Protein 3FLV (pdb70)

GO terms:
  GO:0005777 peroxisome (C, IDA)
  GO:0000062 fatty-acyl-CoA binding (F, TAS)
  GO:0005778 peroxisomal membrane (C, TAS)
  GO:0005829 cytosol (C, TAS)
  GO:0009062 fatty acid catabolic process (P, TAS)
  GO:0016020 membrane (C, HDA)
  GO:0000425 pexophagy (P, IMP)
  GO:0005515 protein binding (F, IPI)

B-factor: mean 26.28, std 14.66, range [2.16, 95.01]

CATH classification: 1.20.80.10

InterPro domains:
  IPR000582 Acyl-CoA-binding protein, ACBP [PF00887] (43-120)
  IPR000582 Acyl-CoA-binding protein, ACBP [PR00689] (42-57)
  IPR000582 Acyl-CoA-binding protein, ACBP [PR00689] (63-81)
  IPR000582 Acyl-CoA-binding protein, ACBP [PR00689] (86-101)
  IPR000582 Acyl-CoA-binding protein, ACBP [PR00689] (107-124)
  IPR000582 Acyl-CoA-binding protein, ACBP [PS51228] (41-130)
  IPR000582 Acyl-CoA-binding protein, ACBP [cd00435] (41-129)
  IPR014352 FERM/acyl-CoA-binding protein superfamily [G3DSA:1.20.80.10] (39-136)
  IPR016347 Acyl-CoA-binding domain-containing protein 5 [PIRSF002412] (34-534)
  IPR022408 Acyl-CoA-binding protein, ACBP, conserved site [PS00880] (63-81)
  IPR035984 Acyl-CoA binding protein superfamily [SSF47027] (42-127)

Foldseek 3Di:
DVLVVLLVVLVVVQVCDVPPHPDHDDPVLVLLLLLLVCCLPVNADDDDQDDPVDVVSNSNRVNNNVCPRQHNSNSSVVSSVSSVVCVVPDDD/DVLVVLLVVLVVVVVPDDDDPPDDDDPVLVLQLLLLVCCLPVNQDPDDADDPVCVVSNSNSVSNNVCPRQHNSSSSVSNNVSVVVVVVD

Solvent-accessible surface area: 11933 Å² total; per-residue (Å²): 102,112,43,99,97,105,14,96,55,0,17,115,49,2,104,45,8,69,171,131,37,106,114,94,4,86,124,71,36,65,41,70,2,54,3,18,92,40,0,3,63,99,3,75,29,87,110,21,79,38,15,162,183,51,72,105,11,67,125,72,44,52,22,20,44,90,34,41,134,46,73,108,91,87,0,20,58,17,8,6,110,37,22,94,98,22,52,112,108,22,89,142,98,120,39,41,96,125,20,60,53,5,17,69,43,65,123,82,121,110,204,69,91,93,156,127,80,90,72,92,43,70,30,83,32,58,5,25,72,57,0,8,72,63,16,78,28,105,64,102,114,34,16,152,191,56,62,119,13,66,45,72,57,35,23,36,39,96,35,42,124,56,74,46,92,92,0,38,59,24,5,35,80,29,42,37,54,85,130,145,150

Organism: Homo sapiens (NCBI:txid9606)

Radius of gyration: 21.22 Å; Cα contacts (8 Å, |Δi|>4): 191; chains: 2; bounding box: 65×39×37 Å

Nearest PDB structures (foldseek):
  3flv-assembly1_A  TM=1.011E+00  e=2.594E-14  Homo sapiens
  3flv-assembly2_B  TM=9.066E-01  e=1.914E-11  Homo sapiens
  2wh5-assembly1_A  TM=9.227E-01  e=4.335E-09  Homo sapiens
  5h3i-assembly3_C  TM=9.326E-01  e=5.473E-06  Oryza sativa Japonica Group
  7fc7-assembly1_A  TM=9.349E-01  e=6.093E-06  Leishmania major

Structure (mmCIF, N/CA/C/O backbone):
data_3FLV
#
_entry.id   3FLV
#
_cell.length_a   136.751
_cell.length_b   34.064
_cell.length_c   54.877
_cell.angle_alpha   90.00
_cell.angle_beta   102.16
_cell.angle_gamma   90.00
#
_symmetry.space_group_name_H-M   'C 1 2 1'
#
loop_
_entity.id
_entity.type
_entity.pdbx_description
1 polymer 'Acyl-CoA-binding domain-containing protein 5'
2 non-polymer 'STEARIC ACID'
3 non-polymer 'COENZYME A'
4 non-polymer 'UNKNOWN ATOM OR ION'
5 water water
#
loop_
_atom_site.group_PDB
_atom_site.id
_atom_site.type_symbol
_atom_site.label_atom_id
_atom_site.label_alt_id
_atom_site.label_comp_id
_atom_site.label_asym_id
_atom_site.label_entity_id
_atom_site.label_seq_id
_atom_site.pdbx_PDB_ins_code
_atom_site.Cartn_x
_atom_site.Cartn_y
_atom_site.Cartn_z
_atom_site.occupancy
_atom_site.B_iso_or_equiv
_atom_site.auth_seq_id
_atom_site.auth_comp_id
_atom_site.auth_asym_id
_atom_site.auth_atom_id
_atom_site.pdbx_PDB_model_num
ATOM 1 N N . SER A 1 22 ? 27.834 3.177 0.366 1.00 27.46 3 SER A N 1
ATOM 2 C CA . SER A 1 22 ? 28.802 3.944 -0.480 1.00 30.58 3 SER A CA 1
ATOM 3 C C . SER A 1 22 ? 30.182 3.861 0.128 1.00 17.54 3 SER A C 1
ATOM 4 O O . SER A 1 22 ? 30.307 3.655 1.355 1.00 21.39 3 SER A O 1
ATOM 7 N N . MET A 1 23 ? 31.193 4.063 -0.718 1.00 15.42 4 MET A N 1
ATOM 8 C CA . MET A 1 23 ? 32.588 4.085 -0.329 1.00 12.33 4 MET A CA 1
ATOM 9 C C . MET A 1 23 ? 32.804 5.109 0.834 1.00 16.84 4 MET A C 1
ATOM 10 O O . MET A 1 23 ? 33.391 4.783 1.850 1.00 14.79 4 MET A O 1
ATOM 15 N N . HIS A 1 24 ? 32.349 6.342 0.653 1.00 18.74 5 HIS A N 1
ATOM 16 C CA . HIS A 1 24 ? 32.498 7.387 1.705 1.00 17.08 5 HIS A CA 1
ATOM 17 C C . HIS A 1 24 ? 31.774 7.035 3.011 1.00 12.98 5 HIS A C 1
ATOM 18 O O . HIS A 1 24 ? 32.278 7.300 4.099 1.00 14.83 5 HIS A O 1
ATOM 25 N N . GLU A 1 25 ? 30.576 6.456 2.933 1.00 11.74 6 GLU A N 1
ATOM 26 C CA . GLU A 1 25 ? 29.839 6.093 4.132 1.00 17.07 6 GLU A CA 1
ATOM 27 C C . GLU A 1 25 ? 30.561 4.969 4.908 1.00 14.91 6 GLU A C 1
ATOM 28 O O . GLU A 1 25 ? 30.624 4.990 6.157 1.00 13.10 6 GLU A O 1
ATOM 34 N N . THR A 1 26 ? 31.101 3.999 4.182 1.00 13.63 7 THR A N 1
ATOM 35 C CA . THR A 1 26 ? 31.889 2.896 4.800 1.00 11.59 7 THR A CA 1
ATOM 36 C C . THR A 1 26 ? 33.171 3.452 5.489 1.00 11.61 7 THR A C 1
ATOM 37 O O . THR A 1 26 ? 33.499 3.101 6.664 1.00 12.44 7 THR A O 1
ATOM 41 N N . ARG A 1 27 ? 33.872 4.340 4.768 1.00 17.43 8 ARG A N 1
ATOM 42 C CA . ARG A 1 27 ? 35.076 5.020 5.318 1.00 11.37 8 ARG A CA 1
ATOM 43 C C . ARG A 1 27 ? 34.712 5.786 6.579 1.00 9.34 8 ARG A C 1
ATOM 44 O O . ARG A 1 27 ? 35.462 5.767 7.549 1.00 13.21 8 ARG A O 1
ATOM 52 N N . PHE A 1 28 ? 33.593 6.511 6.518 1.00 12.69 9 PHE A N 1
ATOM 53 C CA . PHE A 1 28 ? 33.115 7.305 7.655 1.00 12.25 9 PHE A CA 1
ATOM 54 C C . PHE A 1 28 ? 32.886 6.463 8.923 1.00 11.32 9 PHE A C 1
ATOM 55 O O . PHE A 1 28 ? 33.382 6.771 10.008 1.00 9.81 9 PHE A O 1
ATOM 63 N N . GLU A 1 29 ? 32.144 5.370 8.774 1.00 13.89 10 GLU A N 1
ATOM 64 C CA . GLU A 1 29 ? 31.907 4.437 9.875 1.00 15.28 10 GLU A CA 1
ATOM 65 C C . GLU A 1 29 ? 33.214 3.873 10.471 1.00 10.68 10 GLU A C 1
ATOM 66 O O . GLU A 1 29 ? 33.363 3.876 11.718 1.00 11.68 10 GLU A O 1
ATOM 72 N N . ALA A 1 30 ? 34.165 3.502 9.626 1.00 11.47 11 ALA A N 1
ATOM 73 C CA . ALA A 1 30 ? 35.479 3.048 10.055 1.00 14.95 11 ALA A CA 1
ATOM 74 C C . ALA A 1 30 ? 36.214 4.132 10.827 1.00 16.22 11 ALA A C 1
ATOM 75 O O . ALA A 1 30 ? 36.795 3.858 11.855 1.00 12.05 11 ALA A O 1
ATOM 77 N N . ALA A 1 31 ? 36.159 5.353 10.330 1.00 14.68 12 ALA A N 1
ATOM 78 C CA . ALA A 1 31 ? 36.852 6.478 10.964 1.00 14.41 12 ALA A CA 1
ATOM 79 C C . ALA A 1 31 ? 36.265 6.773 12.354 1.00 13.01 12 ALA A C 1
ATOM 80 O O . ALA A 1 31 ? 37.027 7.083 13.310 1.00 11.74 12 ALA A O 1
ATOM 82 N N . VAL A 1 32 ? 34.958 6.763 12.443 1.00 11.55 13 VAL A N 1
ATOM 83 C CA . VAL A 1 32 ? 34.241 7.083 13.707 1.00 13.00 13 VAL A CA 1
ATOM 84 C C . VAL A 1 32 ? 34.713 6.086 14.765 1.00 13.69 13 VAL A C 1
ATOM 85 O O . VAL A 1 32 ? 35.027 6.425 15.925 1.00 12.94 13 VAL A O 1
ATOM 89 N N . LYS A 1 33 ? 34.789 4.842 14.349 1.00 10.87 14 LYS A N 1
ATOM 90 C CA . LYS A 1 33 ? 35.265 3.772 15.238 1.00 14.66 14 LYS A CA 1
ATOM 91 C C . LYS A 1 33 ? 36.679 3.971 15.701 1.00 16.60 14 LYS A C 1
ATOM 92 O O . LYS A 1 33 ? 36.983 3.789 16.910 1.00 14.14 14 LYS A O 1
ATOM 98 N N . VAL A 1 34 ? 37.556 4.417 14.794 1.00 14.79 15 VAL A N 1
ATOM 99 C CA . VAL A 1 34 ? 38.923 4.708 15.159 1.00 16.04 15 VAL A CA 1
ATOM 100 C C . VAL A 1 34 ? 39.004 5.780 16.233 1.00 20.32 15 VAL A C 1
ATOM 101 O O . VAL A 1 34 ? 39.643 5.604 17.263 1.00 18.50 15 VAL A O 1
ATOM 105 N N . ILE A 1 35 ? 38.335 6.895 16.003 1.00 14.42 16 ILE A N 1
ATOM 106 C CA . ILE A 1 35 ? 38.354 8.022 16.932 1.00 12.42 16 ILE A CA 1
ATOM 107 C C . ILE A 1 35 ? 37.766 7.684 18.282 1.00 10.05 16 ILE A C 1
ATOM 108 O O . ILE A 1 35 ? 38.373 8.023 19.300 1.00 12.43 16 ILE A O 1
ATOM 113 N N . GLN A 1 36 ? 36.671 6.930 18.285 1.00 13.65 17 GLN A N 1
ATOM 114 C CA . GLN A 1 36 ? 36.025 6.490 19.498 1.00 19.92 17 GLN A CA 1
ATOM 115 C C . GLN A 1 36 ? 36.976 5.661 20.348 1.00 17.85 17 GLN A C 1
ATOM 116 O O . GLN A 1 36 ? 37.029 5.804 21.598 1.00 19.34 17 GLN A O 1
ATOM 122 N N . SER A 1 37 ? 37.788 4.865 19.673 1.00 17.18 18 SER A N 1
ATOM 123 C CA A SER A 1 37 ? 38.678 3.938 20.345 0.50 15.30 18 SER A CA 1
ATOM 124 C CA B SER A 1 37 ? 38.690 3.927 20.329 0.50 13.72 18 SER A CA 1
ATOM 125 C C . SER A 1 37 ? 39.936 4.547 20.953 1.00 16.86 18 SER A C 1
ATOM 126 O O . SER A 1 37 ? 40.535 3.935 21.835 1.00 20.55 18 SER A O 1
ATOM 131 N N . LEU A 1 38 ? 40.335 5.741 20.513 1.00 15.56 19 LEU A N 1
ATOM 132 C CA . LEU A 1 38 ? 41.597 6.311 21.003 1.00 24.80 19 LEU A CA 1
ATOM 133 C C . LEU A 1 38 ? 41.582 6.598 22.514 1.00 28.53 19 LEU A C 1
ATOM 134 O O . LEU A 1 38 ? 42.452 6.113 23.222 1.00 22.59 19 LEU A O 1
ATOM 139 N N . PRO A 1 39 ? 40.583 7.338 23.021 1.00 23.22 20 PRO A N 1
ATOM 140 C CA . PRO A 1 39 ? 40.530 7.542 24.500 1.00 20.06 20 PRO A CA 1
ATOM 141 C C . PRO A 1 39 ? 40.441 6.257 25.326 1.00 23.77 20 PRO A C 1
ATOM 142 O O . PRO A 1 39 ? 40.697 6.294 26.552 1.00 35.55 20 PRO A O 1
ATOM 146 N N . LYS A 1 40 ? 40.088 5.138 24.685 1.00 32.07 21 LYS A N 1
ATOM 147 C CA . LYS A 1 40 ? 39.960 3.843 25.350 1.00 29.22 21 LYS A CA 1
ATOM 148 C C . LYS A 1 40 ? 41.143 2.872 25.167 1.00 34.92 21 LYS A C 1
ATOM 149 O O . LYS A 1 40 ? 41.429 2.084 26.063 1.00 36.52 21 LYS A O 1
ATOM 155 N N . ASN A 1 41 ? 41.812 2.908 24.016 1.00 34.92 22 ASN A N 1
ATOM 156 C CA . ASN A 1 41 ? 42.780 1.852 23.648 1.00 44.95 22 ASN A CA 1
ATOM 157 C C . ASN A 1 41 ? 44.236 2.314 23.474 1.00 51.15 22 ASN A C 1
ATOM 158 O O . ASN A 1 41 ? 45.135 1.483 23.252 1.00 56.13 22 ASN A O 1
ATOM 163 N N . GLY A 1 42 ? 44.474 3.620 23.581 1.00 46.47 23 GLY A N 1
ATOM 164 C CA . GLY A 1 42 ? 45.823 4.158 23.458 1.00 47.14 23 GLY A CA 1
ATOM 165 C C . GLY A 1 42 ? 46.260 4.931 24.690 1.00 42.18 23 GLY A C 1
ATOM 166 O O . GLY A 1 42 ? 45.600 4.904 25.734 1.00 27.50 23 GLY A O 1
ATOM 167 N N . SER A 1 43 ? 47.402 5.595 24.567 1.00 34.00 24 SER A N 1
ATOM 168 C CA . SER A 1 43 ? 47.853 6.541 25.566 1.00 28.45 24 SER A CA 1
ATOM 169 C C . SER A 1 43 ? 47.664 7.982 25.090 1.00 18.32 24 SER A C 1
ATOM 170 O O . SER A 1 43 ? 47.926 8.908 25.845 1.00 17.46 24 SER A O 1
ATOM 173 N N . PHE A 1 44 ? 47.255 8.156 23.837 1.00 17.30 25 PHE A N 1
ATOM 174 C CA . PHE A 1 44 ? 47.080 9.468 23.236 1.00 16.30 25 PHE A CA 1
ATOM 175 C C . PHE A 1 44 ? 45.734 9.551 22.560 1.00 21.33 25 PHE A C 1
ATOM 176 O O . PHE A 1 44 ? 45.212 8.557 22.082 1.00 17.81 25 PHE A O 1
ATOM 184 N N . GLN A 1 45 ? 45.171 10.745 22.543 1.00 14.25 26 GLN A N 1
ATOM 185 C CA . GLN A 1 45 ? 43.909 11.010 21.878 1.00 12.20 26 GLN A CA 1
ATOM 186 C C . GLN A 1 45 ? 43.919 12.388 21.261 1.00 17.53 26 GLN A C 1
ATOM 187 O O . GLN A 1 45 ? 44.739 13.203 21.629 1.00 17.19 26 GLN A O 1
ATOM 193 N N . PRO A 1 46 ? 42.950 12.674 20.371 1.00 17.70 27 PRO A N 1
ATOM 194 C CA . PRO A 1 46 ? 42.845 14.015 19.864 1.00 13.62 27 PRO A CA 1
ATOM 195 C C . PRO A 1 46 ? 42.565 15.056 20.975 1.00 9.23 27 PRO A C 1
ATOM 196 O O . PRO A 1 46 ? 41.936 14.768 21.986 1.00 15.26 27 PRO A O 1
ATOM 200 N N . THR A 1 47 ? 42.992 16.289 20.722 1.00 24.48 28 THR A N 1
ATOM 201 C CA . THR A 1 47 ? 42.685 17.373 21.624 1.00 22.54 28 THR A CA 1
ATOM 202 C C . THR A 1 47 ? 41.193 17.642 21.698 1.00 25.30 28 THR A C 1
ATOM 203 O O . THR A 1 47 ? 40.437 17.218 20.856 1.00 17.02 28 THR A O 1
ATOM 207 N N . ASN A 1 48 ? 40.774 18.343 22.737 1.00 19.08 29 ASN A N 1
ATOM 208 C CA . ASN A 1 48 ? 39.373 18.757 22.862 1.00 22.87 29 ASN A CA 1
ATOM 209 C C . ASN A 1 48 ? 38.901 19.527 21.631 1.00 17.08 29 ASN A C 1
ATOM 210 O O . ASN A 1 48 ? 37.815 19.277 21.149 1.00 21.68 29 ASN A O 1
ATOM 215 N N . GLU A 1 49 ? 39.724 20.466 21.139 1.00 23.50 30 GLU A N 1
ATOM 216 C CA . GLU A 1 49 ? 39.479 21.193 19.871 1.00 22.90 30 GLU A CA 1
ATOM 217 C C . GLU A 1 49 ? 39.214 20.278 18.697 1.00 18.47 30 GLU A C 1
ATOM 218 O O . GLU A 1 49 ? 38.250 20.451 17.944 1.00 19.72 30 GLU A O 1
ATOM 220 N N . MET A 1 50 ? 40.076 19.270 18.547 1.00 18.54 31 MET A N 1
ATOM 221 C CA . MET A 1 50 ? 39.882 18.286 17.490 1.00 15.21 31 MET A CA 1
ATOM 222 C C . MET A 1 50 ? 38.608 17.466 17.706 1.00 12.58 31 MET A C 1
ATOM 223 O O . MET A 1 50 ? 37.921 17.173 16.733 1.00 15.52 31 MET A O 1
ATOM 228 N N . MET A 1 51 ? 38.283 17.088 18.951 1.00 13.12 32 MET A N 1
ATOM 229 C CA . MET A 1 51 ? 37.054 16.348 19.208 1.00 14.34 32 MET A CA 1
ATOM 230 C C . MET A 1 51 ? 35.808 17.164 18.824 1.00 15.47 32 MET A C 1
ATOM 231 O O . MET A 1 51 ? 34.815 16.605 18.353 1.00 12.61 32 MET A O 1
ATOM 236 N N . LEU A 1 52 ? 35.875 18.486 19.015 1.00 16.32 33 LEU A N 1
ATOM 237 C CA . LEU A 1 52 ? 34.753 19.359 18.630 1.00 16.72 33 LEU A CA 1
ATOM 238 C C . LEU A 1 52 ? 34.658 19.413 17.103 1.00 16.43 33 LEU A C 1
ATOM 239 O O . LEU A 1 52 ? 33.543 19.389 16.531 1.00 16.64 33 LEU A O 1
ATOM 244 N N . LYS A 1 53 ? 35.791 19.379 16.440 1.00 15.25 34 LYS A N 1
ATOM 245 C CA . LYS A 1 53 ? 35.797 19.330 14.967 1.00 12.58 34 LYS A CA 1
ATOM 246 C C . LYS A 1 53 ? 35.212 18.058 14.459 1.00 14.84 34 LYS A C 1
ATOM 247 O O . LYS A 1 53 ? 34.292 18.074 13.622 1.00 15.08 34 LYS A O 1
ATOM 252 N N . PHE A 1 54 ? 35.638 16.936 15.038 1.00 12.72 35 PHE A N 1
ATOM 253 C CA . PHE A 1 54 ? 34.991 15.671 14.759 1.00 10.23 35 PHE A CA 1
ATOM 254 C C . PHE A 1 54 ? 33.504 15.644 14.994 1.00 12.70 35 PHE A C 1
ATOM 255 O O . PHE A 1 54 ? 32.710 15.130 14.177 1.00 12.07 35 PHE A O 1
ATOM 263 N N . TYR A 1 55 ? 33.088 16.188 16.122 1.00 14.57 36 TYR A N 1
ATOM 264 C CA . TYR A 1 55 ? 31.630 16.296 16.403 1.00 13.24 36 TYR A CA 1
ATOM 265 C C . TYR A 1 55 ? 30.900 17.083 15.333 1.00 9.63 36 TYR A C 1
ATOM 266 O O . TYR A 1 55 ? 29.831 16.644 14.866 1.00 11.67 36 TYR A O 1
ATOM 275 N N . SER A 1 56 ? 31.468 18.241 14.950 1.00 12.34 37 SER A N 1
ATOM 276 C CA . SER A 1 56 ? 30.852 19.054 13.930 1.00 10.72 37 SER A CA 1
ATOM 277 C C . SER A 1 56 ? 30.629 18.265 12.613 1.00 9.00 37 SER A C 1
ATOM 278 O O . SER A 1 56 ? 29.539 18.214 12.112 1.00 9.68 37 SER A O 1
ATOM 281 N N . PHE A 1 57 ? 31.649 17.538 12.151 1.00 9.97 38 PHE A N 1
ATOM 282 C CA . PHE A 1 57 ? 31.463 16.760 10.889 1.00 11.66 38 PHE A CA 1
ATOM 283 C C . PHE A 1 57 ? 30.481 15.578 11.077 1.00 9.45 38 PHE A C 1
ATOM 284 O O . PHE A 1 57 ? 29.697 15.282 10.207 1.00 8.94 38 PHE A O 1
ATOM 292 N N . TYR A 1 58 ? 30.498 14.917 12.236 1.00 12.48 39 TYR A N 1
ATOM 293 C CA . TYR A 1 58 ? 29.597 13.851 12.569 1.00 11.68 39 TYR A CA 1
ATOM 294 C C . TYR A 1 58 ? 28.144 14.290 12.497 1.00 9.48 39 TYR A C 1
ATOM 295 O O . TYR A 1 58 ? 27.347 13.663 11.836 1.00 10.30 39 TYR A O 1
ATOM 304 N N . LYS A 1 59 ? 27.835 15.419 13.132 1.00 12.02 40 LYS A N 1
ATOM 305 C CA . LYS A 1 59 ? 26.498 16.008 13.090 1.00 10.65 40 LYS A CA 1
ATOM 306 C C . LYS A 1 59 ? 26.122 16.368 11.648 1.00 10.78 40 LYS A C 1
ATOM 307 O O . LYS A 1 59 ? 25.039 16.077 11.194 1.00 12.12 40 LYS A O 1
ATOM 313 N N . GLN A 1 60 ? 27.023 17.028 10.945 1.00 9.48 41 GLN A N 1
ATOM 314 C CA . GLN A 1 60 ? 26.730 17.502 9.591 1.00 11.42 41 GLN A CA 1
ATOM 315 C C . GLN A 1 60 ? 26.529 16.336 8.638 1.00 16.50 41 GLN A C 1
ATOM 316 O O . GLN A 1 60 ? 25.737 16.439 7.708 1.00 14.56 41 GLN A O 1
ATOM 322 N N . ALA A 1 61 ? 27.248 15.239 8.856 1.00 11.09 42 ALA A N 1
ATOM 323 C CA . ALA A 1 61 ? 27.153 14.053 7.988 1.00 11.66 42 ALA A CA 1
ATOM 324 C C . ALA A 1 61 ? 25.879 13.253 8.222 1.00 18.31 42 ALA A C 1
ATOM 325 O O . ALA A 1 61 ? 25.454 12.524 7.346 1.00 22.24 42 ALA A O 1
ATOM 327 N N . THR A 1 62 ? 25.328 13.348 9.422 1.00 14.54 43 THR A N 1
ATOM 328 C CA . THR A 1 62 ? 24.245 12.450 9.865 1.00 13.26 43 THR A CA 1
ATOM 329 C C . THR A 1 62 ? 22.908 13.184 9.951 1.00 15.54 43 THR A C 1
ATOM 330 O O . THR A 1 62 ? 21.895 12.655 9.555 1.00 22.76 43 THR A O 1
ATOM 334 N N . GLU A 1 63 ? 22.929 14.389 10.520 1.00 15.81 44 GLU A N 1
ATOM 335 C CA . GLU A 1 63 ? 21.744 15.205 10.708 1.00 17.94 44 GLU A CA 1
ATOM 336 C C . GLU A 1 63 ? 21.614 16.382 9.756 1.00 19.78 44 GLU A C 1
ATOM 337 O O . GLU A 1 63 ? 20.562 16.990 9.663 1.00 21.30 44 GLU A O 1
ATOM 343 N N . GLY A 1 64 ? 22.669 16.720 9.047 1.00 16.21 45 GLY A N 1
ATOM 344 C CA . GLY A 1 64 ? 22.649 17.877 8.194 1.00 17.88 45 GLY A CA 1
ATOM 345 C C . GLY A 1 64 ? 22.969 19.160 8.956 1.00 16.82 45 GLY A C 1
ATOM 346 O O . GLY A 1 64 ? 23.569 19.149 10.035 1.00 15.11 45 GLY A O 1
ATOM 347 N N . PRO A 1 65 ? 22.633 20.316 8.363 1.00 19.97 46 PRO A N 1
ATOM 348 C CA . PRO A 1 65 ? 23.092 21.578 8.929 1.00 17.19 46 PRO A CA 1
ATOM 349 C C . PRO A 1 65 ? 22.379 21.898 10.246 1.00 17.58 46 PRO A C 1
ATOM 350 O O . PRO A 1 65 ? 21.332 21.369 10.523 1.00 18.71 46 PRO A O 1
ATOM 354 N N . CYS A 1 66 ? 23.058 22.681 11.063 1.00 14.30 47 CYS A N 1
ATOM 355 C CA . CYS A 1 66 ? 22.618 22.996 12.395 1.00 12.17 47 CYS A CA 1
ATOM 356 C C . CYS A 1 66 ? 21.256 23.749 12.227 1.00 15.00 47 CYS A C 1
ATOM 357 O O . CYS A 1 66 ? 21.126 24.612 11.371 1.00 32.32 47 CYS A O 1
ATOM 360 N N . LYS A 1 67 ? 20.330 23.396 13.076 1.00 25.26 48 LYS A N 1
ATOM 361 C CA . LYS A 1 67 ? 18.922 23.797 12.951 1.00 37.87 48 LYS A CA 1
ATOM 362 C C . LYS A 1 67 ? 18.453 24.622 14.150 1.00 33.73 48 LYS A C 1
ATOM 363 O O . LYS A 1 67 ? 17.617 25.514 14.011 1.00 31.94 48 LYS A O 1
ATOM 366 N N . LEU A 1 68 ? 18.961 24.276 15.330 1.00 24.11 49 LEU A N 1
ATOM 367 C CA . LEU A 1 68 ? 18.441 24.794 16.584 1.00 23.87 49 LEU A CA 1
ATOM 368 C C . LEU A 1 68 ? 19.106 26.102 16.948 1.00 25.06 49 LEU A C 1
ATOM 369 O O . LEU A 1 68 ? 20.079 26.517 16.338 1.00 15.74 49 LEU A O 1
ATOM 374 N N . SER A 1 69 ? 18.584 26.733 17.982 1.00 10.30 50 SER A N 1
ATOM 375 C CA . SER A 1 69 ? 19.166 28.018 18.431 1.00 9.80 50 SER A CA 1
ATOM 376 C C . SER A 1 69 ? 20.374 27.731 19.323 1.00 12.05 50 SER A C 1
ATOM 377 O O . SER A 1 69 ? 20.459 26.651 19.911 1.00 13.98 50 SER A O 1
ATOM 380 N N . ARG A 1 70 ? 21.241 28.747 19.528 1.00 10.09 51 ARG A N 1
ATOM 381 C CA . ARG A 1 70 ? 22.446 28.597 20.298 1.00 11.50 51 ARG A CA 1
ATOM 382 C C . ARG A 1 70 ? 22.169 28.449 21.802 1.00 9.72 51 ARG A C 1
ATOM 383 O O . ARG A 1 70 ? 21.442 29.243 22.375 1.00 12.89 51 ARG A O 1
ATOM 391 N N . PRO A 1 71 ? 22.792 27.458 22.461 1.00 9.18 52 PRO A N 1
ATOM 392 C CA . PRO A 1 71 ? 22.546 27.404 23.941 1.00 12.72 52 PRO A CA 1
ATOM 393 C C . PRO A 1 71 ? 23.019 28.651 24.653 1.00 14.88 52 PRO A C 1
ATOM 394 O O . PRO A 1 71 ? 23.835 29.409 24.121 1.00 14.23 52 PRO A O 1
ATOM 398 N N . GLY A 1 72 ? 22.529 28.842 25.871 1.00 15.15 53 GLY A N 1
ATOM 399 C CA . GLY A 1 72 ? 22.874 30.013 26.649 1.00 16.89 53 GLY A CA 1
ATOM 400 C C . GLY A 1 72 ? 24.274 30.073 27.201 1.00 16.32 53 GLY A C 1
ATOM 401 O O . GLY A 1 72 ? 25.044 29.105 27.183 1.00 13.05 53 GLY A O 1
ATOM 402 N N . PHE A 1 73 ? 24.615 31.268 27.688 1.00 21.59 54 PHE A N 1
ATOM 403 C CA . PHE A 1 73 ? 25.973 31.587 28.161 1.00 21.83 54 PHE A CA 1
ATOM 404 C C . PHE A 1 73 ? 26.434 30.613 29.246 1.00 29.52 54 PHE A C 1
ATOM 405 O O . PHE A 1 73 ? 27.618 30.216 29.327 1.00 25.52 54 PHE A O 1
ATOM 413 N N . TRP A 1 74 ? 25.455 30.187 30.032 1.00 19.00 55 TRP A N 1
ATOM 414 C CA . TRP A 1 74 ? 25.663 29.290 31.176 1.00 18.47 55 TRP A CA 1
ATOM 415 C C . TRP A 1 74 ? 25.914 27.806 30.781 1.00 27.12 55 TRP A C 1
ATOM 416 O O . TRP A 1 74 ? 26.217 26.992 31.637 1.00 20.76 55 TRP A O 1
ATOM 427 N N . ASP A 1 75 ? 25.790 27.450 29.496 1.00 14.77 56 ASP A N 1
ATOM 428 C CA . ASP A 1 75 ? 26.035 26.071 29.025 1.00 15.78 56 ASP A CA 1
ATOM 429 C C . ASP A 1 75 ? 27.253 26.055 28.084 1.00 19.18 56 ASP A C 1
ATOM 430 O O . ASP A 1 75 ? 27.091 26.085 26.867 1.00 19.36 56 ASP A O 1
ATOM 435 N N . PRO A 1 76 ? 28.470 26.030 28.651 1.00 20.01 57 PRO A N 1
ATOM 436 C CA . PRO A 1 76 ? 29.688 26.054 27.848 1.00 21.21 57 PRO A CA 1
ATOM 437 C C . PRO A 1 76 ? 29.825 24.956 26.808 1.00 23.03 57 PRO A C 1
ATOM 438 O O . PRO A 1 76 ? 30.103 25.297 25.685 1.00 18.88 57 PRO A O 1
ATOM 442 N N . ILE A 1 77 ? 29.677 23.676 27.198 1.00 16.73 58 ILE A N 1
ATOM 443 C CA . ILE A 1 77 ? 29.925 22.557 26.266 1.00 20.44 58 ILE A CA 1
ATOM 444 C C . ILE A 1 77 ? 28.858 22.633 25.149 1.00 19.43 58 ILE A C 1
ATOM 445 O O . ILE A 1 77 ? 29.183 22.507 23.969 1.00 20.71 58 ILE A O 1
ATOM 450 N N . GLY A 1 78 ? 27.632 22.983 25.530 1.00 20.78 59 GLY A N 1
ATOM 451 C CA . GLY A 1 78 ? 26.524 23.230 24.568 1.00 13.61 59 GLY A CA 1
ATOM 452 C C . GLY A 1 78 ? 26.849 24.285 23.529 1.00 17.27 59 GLY A C 1
ATOM 453 O O . GLY A 1 78 ? 26.616 24.097 22.332 1.00 16.79 59 GLY A O 1
ATOM 454 N N . ARG A 1 79 ? 27.394 25.401 23.981 1.00 12.35 60 ARG A N 1
ATOM 455 C CA . ARG A 1 79 ? 27.827 26.472 23.126 1.00 12.02 60 ARG A CA 1
ATOM 456 C C . ARG A 1 79 ? 29.003 26.106 22.256 1.00 18.12 60 ARG A C 1
ATOM 457 O O . ARG A 1 79 ? 28.995 26.432 21.079 1.00 14.49 60 ARG A O 1
ATOM 465 N N . TYR A 1 80 ? 29.997 25.396 22.800 1.00 19.84 61 TYR A N 1
ATOM 466 C CA . TYR A 1 80 ? 31.162 25.023 21.973 1.00 17.23 61 TYR A CA 1
ATOM 467 C C . TYR A 1 80 ? 30.779 24.054 20.849 1.00 10.86 61 TYR A C 1
ATOM 468 O O . TYR A 1 80 ? 31.204 24.224 19.671 1.00 16.33 61 TYR A O 1
ATOM 477 N N . LYS A 1 81 ? 29.928 23.099 21.223 1.00 12.76 62 LYS A N 1
ATOM 478 C CA . LYS A 1 81 ? 29.322 22.168 20.303 1.00 14.40 62 LYS A CA 1
ATOM 479 C C . LYS A 1 81 ? 28.579 22.883 19.176 1.00 13.14 62 LYS A C 1
ATOM 480 O O . LYS A 1 81 ? 28.830 22.648 17.968 1.00 11.03 62 LYS A O 1
ATOM 486 N N . TRP A 1 82 ? 27.647 23.748 19.555 1.00 17.14 63 TRP A N 1
ATOM 487 C CA . TRP A 1 82 ? 26.843 24.462 18.592 1.00 10.58 63 TRP A CA 1
ATOM 488 C C . TRP A 1 82 ? 27.644 25.365 17.640 1.00 11.91 63 TRP A C 1
ATOM 489 O O . TRP A 1 82 ? 27.419 25.389 16.400 1.00 10.81 63 TRP A O 1
ATOM 500 N N . ASP A 1 83 ? 28.574 26.155 18.186 1.00 11.31 64 ASP A N 1
ATOM 501 C CA . ASP A 1 83 ? 29.406 26.968 17.377 1.00 11.66 64 ASP A CA 1
ATOM 502 C C . ASP A 1 83 ? 30.175 26.142 16.327 1.00 15.75 64 ASP A C 1
ATOM 503 O O . ASP A 1 83 ? 30.217 26.500 15.159 1.00 13.59 64 ASP A O 1
ATOM 508 N N . ALA A 1 84 ? 30.723 25.008 16.740 1.00 15.18 65 ALA A N 1
ATOM 509 C CA . ALA A 1 84 ? 31.477 24.160 15.804 1.00 18.63 65 ALA A CA 1
ATOM 510 C C . ALA A 1 84 ? 30.562 23.617 14.684 1.00 12.19 65 ALA A C 1
ATOM 511 O O . ALA A 1 84 ? 30.877 23.739 13.468 1.00 11.13 65 ALA A O 1
ATOM 513 N N . TRP A 1 85 ? 29.427 23.034 15.065 1.00 10.38 66 TRP A N 1
ATOM 514 C CA . TRP A 1 85 ? 28.470 22.511 14.077 1.00 10.49 66 TRP A CA 1
ATOM 515 C C . TRP A 1 85 ? 27.947 23.646 13.158 1.00 13.56 66 TRP A C 1
ATOM 516 O O . TRP A 1 85 ? 28.011 23.537 11.905 1.00 11.17 66 TRP A O 1
ATOM 527 N N . SER A 1 86 ? 27.453 24.763 13.744 1.00 11.64 67 SER A N 1
ATOM 528 C CA . SER A 1 86 ? 26.938 25.851 12.948 1.00 14.48 67 SER A CA 1
ATOM 529 C C . SER A 1 86 ? 27.928 26.398 11.924 1.00 13.12 67 SER A C 1
ATOM 530 O O . SER A 1 86 ? 27.515 26.816 10.813 1.00 16.31 67 SER A O 1
ATOM 533 N N . SER A 1 87 ? 29.204 26.375 12.279 1.00 13.99 68 SER A N 1
ATOM 534 C CA . SER A 1 87 ? 30.324 26.879 11.459 1.00 16.41 68 SER A CA 1
ATOM 535 C C . SER A 1 87 ? 30.411 26.240 10.072 1.00 17.18 68 SER A C 1
ATOM 536 O O . SER A 1 87 ? 30.915 26.865 9.138 1.00 16.45 68 SER A O 1
ATOM 539 N N . LEU A 1 88 ? 29.888 25.022 9.948 1.00 16.46 69 LEU A N 1
ATOM 540 C CA . LEU A 1 88 ? 29.980 24.255 8.695 1.00 15.25 69 LEU A CA 1
ATOM 541 C C . LEU A 1 88 ? 29.005 24.709 7.619 1.00 19.48 69 LEU A C 1
ATOM 542 O O . LEU A 1 88 ? 29.094 24.245 6.487 1.00 14.68 69 LEU A O 1
ATOM 547 N N . GLY A 1 89 ? 28.015 25.543 7.952 1.00 15.92 70 GLY A N 1
ATOM 548 C CA . GLY A 1 89 ? 27.083 26.041 6.903 1.00 16.97 70 GLY A CA 1
ATOM 549 C C . GLY A 1 89 ? 26.418 24.972 6.039 1.00 17.71 70 GLY A C 1
ATOM 550 O O . GLY A 1 89 ? 25.735 24.038 6.527 1.00 16.16 70 GLY A O 1
ATOM 551 N N . ASP A 1 90 ? 26.598 25.098 4.725 1.00 12.99 71 ASP A N 1
ATOM 552 C CA . ASP A 1 90 ? 25.865 24.245 3.834 1.00 17.32 71 ASP A CA 1
ATOM 553 C C . ASP A 1 90 ? 26.675 23.027 3.380 1.00 14.50 71 ASP A C 1
ATOM 554 O O . ASP A 1 90 ? 26.322 22.431 2.381 1.00 15.08 71 ASP A O 1
ATOM 559 N N . MET A 1 91 ? 27.734 22.709 4.092 1.00 15.71 72 MET A N 1
ATOM 560 C CA . MET A 1 91 ? 28.428 21.436 3.859 1.00 15.59 72 MET A CA 1
ATOM 561 C C . MET A 1 91 ? 27.424 20.285 3.688 1.00 13.41 72 MET A C 1
ATOM 562 O O . MET A 1 91 ? 26.547 20.053 4.521 1.00 15.47 72 MET A O 1
ATOM 567 N N . THR A 1 92 ? 27.556 19.516 2.611 1.00 11.75 73 THR A N 1
ATOM 568 C CA . THR A 1 92 ? 26.668 18.396 2.405 1.00 14.07 73 THR A CA 1
ATOM 569 C C . THR A 1 92 ? 27.039 17.223 3.372 1.00 13.02 73 THR A C 1
ATOM 570 O O . THR A 1 92 ? 28.095 17.194 3.980 1.00 12.56 73 THR A O 1
ATOM 574 N N . LYS A 1 93 ? 26.142 16.241 3.431 1.00 16.32 74 LYS A N 1
ATOM 575 C CA . LYS A 1 93 ? 26.413 15.014 4.237 1.00 15.55 74 LYS A CA 1
ATOM 576 C C . LYS A 1 93 ? 27.639 14.271 3.743 1.00 15.31 74 LYS A C 1
ATOM 577 O O . LYS A 1 93 ? 28.490 13.931 4.523 1.00 13.08 74 LYS A O 1
ATOM 583 N N . GLU A 1 94 ? 27.795 14.089 2.443 1.00 12.62 75 GLU A N 1
ATOM 584 C CA . GLU A 1 94 ? 28.972 13.431 1.910 1.00 16.61 75 GLU A CA 1
ATOM 585 C C . GLU A 1 94 ? 30.244 14.226 2.109 1.00 13.64 75 GLU A C 1
ATOM 586 O O . GLU A 1 94 ? 31.296 13.683 2.418 1.00 12.56 75 GLU A O 1
ATOM 592 N N . GLU A 1 95 ? 30.180 15.550 1.966 1.00 12.69 76 GLU A N 1
ATOM 593 C CA . GLU A 1 95 ? 31.346 16.358 2.219 1.00 13.44 76 GLU A CA 1
ATOM 594 C C . GLU A 1 95 ? 31.782 16.263 3.683 1.00 8.48 76 GLU A C 1
ATOM 595 O O . GLU A 1 95 ? 32.961 16.278 3.973 1.00 11.33 76 GLU A O 1
ATOM 601 N N . ALA A 1 96 ? 30.799 16.180 4.578 1.00 11.24 77 ALA A N 1
ATOM 602 C CA . ALA A 1 96 ? 31.121 16.061 6.005 1.00 9.08 77 ALA A CA 1
ATOM 603 C C . ALA A 1 96 ? 31.732 14.657 6.303 1.00 11.37 77 ALA A C 1
ATOM 604 O O . ALA A 1 96 ? 32.653 14.521 7.095 1.00 13.69 77 ALA A O 1
ATOM 606 N N . MET A 1 97 ? 31.244 13.640 5.647 1.00 12.58 78 MET A N 1
ATOM 607 C CA . MET A 1 97 ? 31.913 12.305 5.748 1.00 11.12 78 MET A CA 1
ATOM 608 C C . MET A 1 97 ? 33.371 12.316 5.269 1.00 12.74 78 MET A C 1
ATOM 609 O O . MET A 1 97 ? 34.271 11.771 5.914 1.00 14.93 78 MET A O 1
ATOM 614 N N . ILE A 1 98 ? 33.631 12.918 4.133 1.00 12.60 79 ILE A N 1
ATOM 615 C CA . ILE A 1 98 ? 34.961 13.090 3.599 1.00 14.79 79 ILE A CA 1
ATOM 616 C C . ILE A 1 98 ? 35.805 13.869 4.583 1.00 14.04 79 ILE A C 1
ATOM 617 O O . ILE A 1 98 ? 36.928 13.507 4.888 1.00 11.86 79 ILE A O 1
ATOM 622 N N . ALA A 1 99 ? 35.266 15.003 5.067 1.00 14.25 80 ALA A N 1
ATOM 623 C CA . ALA A 1 99 ? 35.997 15.811 6.064 1.00 13.89 80 ALA A CA 1
ATOM 624 C C . ALA A 1 99 ? 36.419 15.043 7.345 1.00 12.84 80 ALA A C 1
ATOM 625 O O . ALA A 1 99 ? 37.555 15.145 7.817 1.00 13.30 80 ALA A O 1
ATOM 627 N N . TYR A 1 100 ? 35.500 14.271 7.896 1.00 11.62 81 TYR A N 1
ATOM 628 C CA . TYR A 1 100 ? 35.733 13.477 9.075 1.00 13.99 81 TYR A CA 1
ATOM 629 C C . TYR A 1 100 ? 36.835 12.468 8.818 1.00 9.89 81 TYR A C 1
ATOM 630 O O . TYR A 1 100 ? 37.768 12.408 9.627 1.00 10.45 81 TYR A O 1
ATOM 639 N N . VAL A 1 101 ? 36.764 11.758 7.702 1.00 16.15 82 VAL A N 1
ATOM 640 C CA . VAL A 1 101 ? 37.739 10.787 7.343 1.00 12.04 82 VAL A CA 1
ATOM 641 C C . VAL A 1 101 ? 39.120 11.395 7.148 1.00 14.20 82 VAL A C 1
ATOM 642 O O . VAL A 1 101 ? 40.139 10.839 7.657 1.00 16.65 82 VAL A O 1
ATOM 646 N N . GLU A 1 102 ? 39.176 12.521 6.449 1.00 13.72 83 GLU A N 1
ATOM 647 C CA . GLU A 1 102 ? 40.418 13.239 6.163 1.00 14.37 83 GLU A CA 1
ATOM 648 C C . GLU A 1 102 ? 41.076 13.725 7.473 1.00 14.31 83 GLU A C 1
ATOM 649 O O . GLU A 1 102 ? 42.303 13.612 7.640 1.00 16.43 83 GLU A O 1
ATOM 655 N N . GLU A 1 103 ? 40.262 14.177 8.423 1.00 14.74 84 GLU A N 1
ATOM 656 C CA . GLU A 1 103 ? 40.757 14.648 9.728 1.00 18.41 84 GLU A CA 1
ATOM 657 C C . GLU A 1 103 ? 41.328 13.500 10.569 1.00 16.52 84 GLU A C 1
ATOM 658 O O . GLU A 1 103 ? 42.367 13.621 11.236 1.00 13.55 84 GLU A O 1
ATOM 664 N N . MET A 1 104 ? 40.616 12.380 10.574 1.00 12.41 85 MET A N 1
ATOM 665 C CA . MET A 1 104 ? 41.088 11.185 11.197 1.00 13.42 85 MET A CA 1
ATOM 666 C C . MET A 1 104 ? 42.445 10.746 10.594 1.00 14.00 85 MET A C 1
ATOM 667 O O . MET A 1 104 ? 43.383 10.430 11.343 1.00 15.43 85 MET A O 1
ATOM 672 N N . LYS A 1 105 ? 42.549 10.715 9.279 1.00 12.52 86 LYS A N 1
ATOM 673 C CA . LYS A 1 105 ? 43.817 10.263 8.655 1.00 14.61 86 LYS A CA 1
ATOM 674 C C . LYS A 1 105 ? 44.988 11.141 9.092 1.00 16.00 86 LYS A C 1
ATOM 675 O O . LYS A 1 105 ? 46.077 10.632 9.444 1.00 19.05 86 LYS A O 1
ATOM 681 N N . LYS A 1 106 ? 44.737 12.445 9.116 1.00 14.19 87 LYS A N 1
ATOM 682 C CA . LYS A 1 106 ? 45.736 13.459 9.497 1.00 17.00 87 LYS A CA 1
ATOM 683 C C . LYS A 1 106 ? 46.167 13.261 10.962 1.00 23.59 87 LYS A C 1
ATOM 684 O O . LYS A 1 106 ? 47.387 13.213 11.280 1.00 18.03 87 LYS A O 1
ATOM 688 N N . ILE A 1 107 ? 45.206 13.031 11.856 1.00 18.98 88 ILE A N 1
ATOM 689 C CA . ILE A 1 107 ? 45.559 12.764 13.245 1.00 25.80 88 ILE A CA 1
ATOM 690 C C . ILE A 1 107 ? 46.344 11.454 13.405 1.00 26.53 88 ILE A C 1
ATOM 691 O O . ILE A 1 107 ? 47.348 11.428 14.124 1.00 26.75 88 ILE A O 1
ATOM 696 N N . ILE A 1 108 ? 45.917 10.384 12.731 1.00 19.37 89 ILE A N 1
ATOM 697 C CA . ILE A 1 108 ? 46.543 9.095 12.879 1.00 20.51 89 ILE A CA 1
ATOM 698 C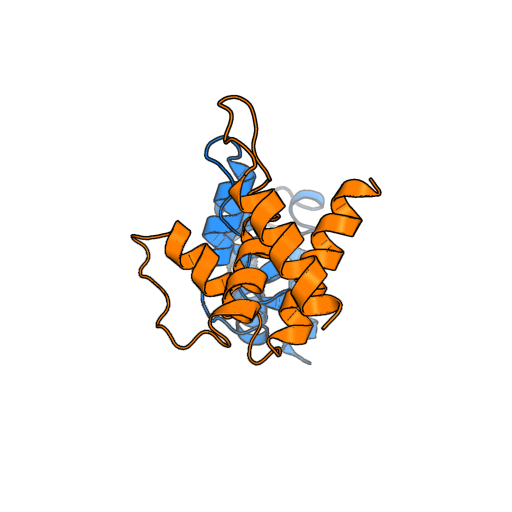 C . ILE A 1 108 ? 47.997 9.148 12.303 1.00 17.70 89 ILE A C 1
ATOM 699 O O . ILE A 1 108 ? 48.915 8.508 12.823 1.00 24.41 89 ILE A O 1
ATOM 704 N N . GLU A 1 109 ? 48.189 9.942 11.269 1.00 22.51 90 GLU A N 1
ATOM 705 C CA . GLU A 1 109 ? 49.514 10.102 10.662 1.00 20.19 90 GLU A CA 1
ATOM 706 C C . GLU A 1 109 ? 50.555 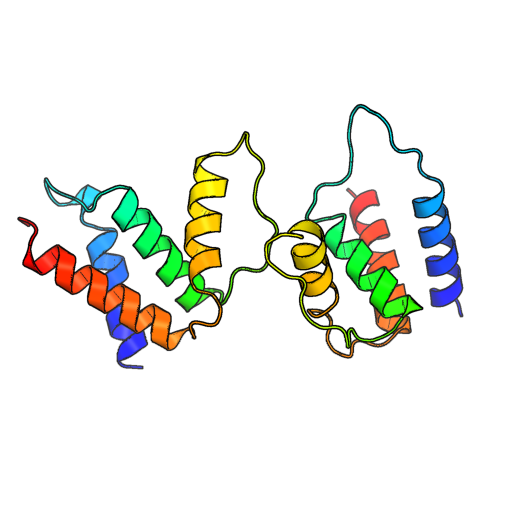10.705 11.634 1.00 25.51 90 GLU A C 1
ATOM 707 O O . GLU A 1 109 ? 51.752 10.420 11.511 1.00 21.82 90 GLU A O 1
ATOM 710 N N . THR A 1 110 ? 50.096 11.525 12.583 1.00 22.59 91 THR A N 1
ATOM 711 C CA . THR A 1 110 ? 50.979 12.265 13.487 1.00 28.62 91 THR A CA 1
ATOM 712 C C . THR A 1 110 ? 51.053 11.677 14.889 1.00 31.16 91 THR A C 1
ATOM 713 O O . THR A 1 110 ? 52.002 11.964 15.622 1.00 18.19 91 THR A O 1
ATOM 717 N N . MET A 1 111 ? 50.069 10.859 15.259 1.00 16.41 92 MET A N 1
ATOM 718 C CA . MET A 1 111 ? 49.830 10.490 16.674 1.00 30.99 92 MET A CA 1
ATOM 719 C C . MET A 1 111 ? 50.205 9.044 17.015 1.00 36.25 92 MET A C 1
ATOM 720 O O . MET A 1 111 ? 49.680 8.121 16.391 1.00 45.76 92 MET A O 1
ATOM 725 N N . PRO A 1 112 ? 51.101 8.843 18.020 1.00 43.14 93 PRO A N 1
ATOM 726 C CA . PRO A 1 112 ? 51.537 7.505 18.487 1.00 48.22 93 PRO A CA 1
ATOM 727 C C . PRO A 1 112 ? 50.379 6.600 18.937 1.00 57.97 93 PRO A C 1
ATOM 728 O O . PRO A 1 112 ? 49.590 6.986 19.802 1.00 27.40 93 PRO A O 1
ATOM 732 N N . MET A 1 113 ? 50.314 5.396 18.365 1.00 73.55 94 MET A N 1
ATOM 733 C CA A MET A 1 113 ? 49.189 4.474 18.582 0.50 74.99 94 MET A CA 1
ATOM 734 C CA B MET A 1 113 ? 49.197 4.477 18.580 0.50 74.85 94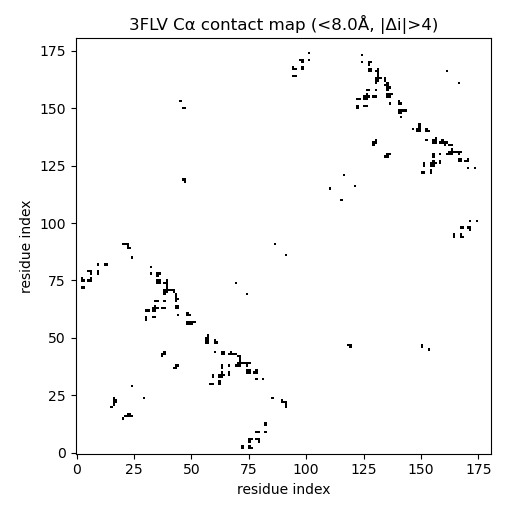 MET A CA 1
ATOM 735 C C . MET A 1 113 ? 49.577 3.343 19.530 1.00 77.59 94 MET A C 1
ATOM 736 O O . MET A 1 113 ? 48.714 2.597 19.999 1.00 80.04 94 MET A O 1
ATOM 745 N N . SER B 1 22 ? -13.702 28.952 9.865 1.00 49.81 3 SER B N 1
ATOM 746 C CA . SER B 1 22 ? -13.792 27.475 10.173 1.00 51.39 3 SER B CA 1
ATOM 747 C C . SER B 1 22 ? -13.519 27.192 11.651 1.00 44.98 3 SER B C 1
ATOM 748 O O . SER B 1 22 ? -13.178 28.105 12.425 1.00 47.35 3 SER B O 1
ATOM 751 N N . MET B 1 23 ? -13.662 25.919 12.033 1.00 46.23 4 MET B N 1
ATOM 752 C CA . MET B 1 23 ? -13.311 25.498 13.385 1.00 49.53 4 MET B CA 1
ATOM 753 C C . MET B 1 23 ? -11.824 25.735 13.644 1.00 47.96 4 MET B C 1
ATOM 754 O O . MET B 1 23 ? -11.468 26.152 14.754 1.00 42.38 4 MET B O 1
ATOM 759 N N . HIS B 1 24 ? -10.961 25.491 12.643 1.00 28.79 5 HIS B N 1
ATOM 760 C CA . HIS B 1 24 ? -9.497 25.707 12.830 1.00 26.33 5 HIS B CA 1
ATOM 761 C C . HIS B 1 24 ? -9.087 27.178 12.983 1.00 22.75 5 HIS B C 1
ATOM 762 O O . HIS B 1 24 ? -8.186 27.517 13.801 1.00 23.16 5 HIS B O 1
ATOM 769 N N . GLU B 1 25 ? -9.730 28.025 12.180 1.00 23.29 6 GLU B N 1
ATOM 770 C CA . GLU B 1 25 ? -9.586 29.480 12.271 1.00 24.34 6 GLU B CA 1
ATOM 771 C C . GLU B 1 25 ? -10.042 29.995 13.653 1.00 32.75 6 GLU B C 1
ATOM 772 O O . GLU B 1 25 ? -9.455 30.931 14.221 1.00 19.84 6 GLU B O 1
ATOM 774 N N . THR B 1 26 ? -11.090 29.387 14.202 1.00 23.52 7 THR B N 1
ATOM 775 C CA . THR B 1 26 ? -11.643 29.880 15.469 1.00 26.11 7 THR B CA 1
ATOM 776 C C . THR B 1 26 ? -10.715 29.503 16.629 1.00 17.39 7 THR B C 1
ATOM 777 O O . THR B 1 26 ? -10.450 30.316 17.534 1.00 18.01 7 THR B O 1
ATOM 781 N N . ARG B 1 27 ? -10.215 28.272 16.582 1.00 14.61 8 ARG B N 1
ATOM 782 C CA . ARG B 1 27 ? -9.363 27.733 17.639 1.00 22.11 8 ARG B CA 1
ATOM 783 C C . ARG B 1 27 ? -8.037 28.529 17.603 1.00 17.50 8 ARG B C 1
ATOM 784 O O . ARG B 1 27 ? -7.496 28.934 18.636 1.00 19.59 8 ARG B O 1
ATOM 792 N N . PHE B 1 28 ? -7.575 28.776 16.395 1.00 15.92 9 PHE B N 1
ATOM 793 C CA . PHE B 1 28 ? -6.310 29.527 16.172 1.00 19.06 9 PHE B CA 1
ATOM 794 C C . PHE B 1 28 ? -6.409 30.945 16.700 1.00 27.64 9 PHE B C 1
ATOM 795 O O . PHE B 1 28 ? -5.573 31.369 17.505 1.00 29.95 9 PHE B O 1
ATOM 803 N N . GLU B 1 29 ? -7.431 31.677 16.256 1.00 15.63 10 GLU B N 1
ATOM 804 C CA . GLU B 1 29 ? -7.577 33.048 16.692 1.00 14.76 10 GLU B CA 1
ATOM 805 C C . GLU B 1 29 ? -7.688 33.103 18.249 1.00 18.21 10 GLU B C 1
ATOM 806 O O . GLU B 1 29 ? -7.277 34.094 18.904 1.00 17.26 10 GLU B O 1
ATOM 808 N N . ALA B 1 30 ? -8.215 32.037 18.845 1.00 21.10 11 ALA B N 1
ATOM 809 C CA . ALA B 1 30 ? -8.370 31.969 20.303 1.00 28.96 11 ALA B CA 1
ATOM 810 C C . ALA B 1 30 ? -7.021 31.750 20.994 1.00 24.46 11 ALA B C 1
ATOM 811 O O . ALA B 1 30 ? -6.722 32.333 22.048 1.00 21.01 11 ALA B O 1
ATOM 813 N N . ALA B 1 31 ? -6.263 30.841 20.403 1.00 14.54 12 ALA B N 1
ATOM 814 C CA . ALA B 1 31 ? -4.944 30.407 20.859 1.00 20.57 12 ALA B CA 1
ATOM 815 C C . ALA B 1 31 ? -4.001 31.609 20.796 1.00 16.57 12 ALA B C 1
ATOM 816 O O . ALA B 1 31 ? -3.290 31.976 21.771 1.00 13.92 12 ALA B O 1
ATOM 818 N N . VAL B 1 32 ? -4.073 32.244 19.641 1.00 16.73 13 VAL B N 1
ATOM 819 C CA . VAL B 1 32 ? -3.346 33.483 19.336 1.00 18.65 13 VAL B CA 1
ATOM 820 C C . VAL B 1 32 ? -3.659 34.510 20.394 1.00 24.38 13 VAL B C 1
ATOM 821 O O . VAL B 1 32 ? -2.750 35.056 21.011 1.00 22.91 13 VAL B O 1
ATOM 825 N N . LYS B 1 33 ? -4.948 34.733 20.673 1.00 14.55 14 LYS B N 1
ATOM 826 C CA . LYS B 1 33 ? -5.276 35.680 21.695 1.00 4.87 14 LYS B CA 1
ATOM 827 C C . LYS B 1 33 ? -4.877 35.216 23.072 1.00 8.37 14 LYS B C 1
ATOM 828 O O . LYS B 1 33 ? -4.461 36.035 23.890 1.00 26.66 14 LYS B O 1
ATOM 831 N N . VAL B 1 34 ? -4.966 33.901 23.334 1.00 23.34 15 VAL B N 1
ATOM 832 C CA . VAL B 1 34 ? -4.454 33.356 24.583 1.00 20.64 15 VAL B CA 1
ATOM 833 C C . VAL B 1 34 ? -3.004 33.794 24.723 1.00 19.92 15 VAL B C 1
ATOM 834 O O . VAL B 1 34 ? -2.587 34.307 25.770 1.00 24.53 15 VAL B O 1
ATOM 836 N N . ILE B 1 35 ? -2.257 33.618 23.643 1.00 25.99 16 ILE B N 1
ATOM 837 C CA . ILE B 1 35 ? -0.807 33.855 23.646 1.00 17.20 16 ILE B CA 1
ATOM 838 C C . ILE B 1 35 ? -0.485 35.345 23.678 1.00 10.18 16 ILE B C 1
ATOM 839 O O . ILE B 1 35 ? 0.432 35.789 24.394 1.00 20.68 16 ILE B O 1
ATOM 844 N N . GLN B 1 36 ? -1.283 36.148 22.979 1.00 26.24 17 GLN B N 1
ATOM 845 C CA . GLN B 1 36 ? -1.095 37.609 23.030 1.00 22.83 17 GLN B CA 1
ATOM 846 C C . GLN B 1 36 ? -1.465 38.247 24.367 1.00 25.95 17 GLN B C 1
ATOM 847 O O . GLN B 1 36 ? -1.039 39.373 24.655 1.00 39.52 17 GLN B O 1
ATOM 853 N N . SER B 1 37 ? -2.184 37.495 25.201 1.00 32.13 18 SER B N 1
ATOM 854 C CA . SER B 1 37 ? -2.662 37.980 26.498 1.00 25.13 18 SER B CA 1
ATOM 855 C C . SER B 1 37 ? -1.861 37.511 27.688 1.00 26.66 18 SER B C 1
ATOM 856 O O . SER B 1 37 ? -2.008 38.052 28.786 1.00 25.48 18 SER B O 1
ATOM 859 N N . LEU B 1 38 ? -1.044 36.476 27.506 1.00 24.80 19 LEU B N 1
ATOM 860 C CA . LEU B 1 38 ? -0.252 35.989 28.609 1.00 21.76 19 LEU B CA 1
ATOM 861 C C . LEU B 1 38 ? 0.734 37.095 28.989 1.00 33.04 19 LEU B C 1
ATOM 862 O O . LEU B 1 38 ? 1.379 37.684 28.125 1.00 30.96 19 LEU B O 1
ATOM 867 N N . PRO B 1 39 ? 0.812 37.422 30.284 1.00 51.38 20 PRO B N 1
ATOM 868 C CA . PRO B 1 39 ? 1.777 38.442 30.664 1.00 61.59 20 PRO B CA 1
ATOM 869 C C . PRO B 1 39 ? 3.186 37.854 30.692 1.00 55.47 20 PRO B C 1
ATOM 870 O O . PRO B 1 39 ? 3.373 36.730 31.149 1.00 67.33 20 PRO B O 1
ATOM 874 N N . LYS B 1 40 ? 4.159 38.597 30.184 1.00 64.40 21 LYS B N 1
ATOM 875 C CA . LYS B 1 40 ? 5.549 38.216 30.373 1.00 67.00 21 LYS B CA 1
ATOM 876 C C . LYS B 1 40 ? 5.906 38.514 31.825 1.00 70.43 21 LYS B C 1
ATOM 877 O O . LYS B 1 40 ? 5.818 39.666 32.263 1.00 72.52 21 LYS B O 1
ATOM 883 N N . ASN B 1 41 ? 6.287 37.480 32.573 1.00 69.76 22 ASN B N 1
ATOM 884 C CA . ASN B 1 41 ? 6.766 37.673 33.943 1.00 63.56 22 ASN B CA 1
ATOM 885 C C . ASN B 1 41 ? 8.268 37.674 33.972 1.00 60.61 22 ASN B C 1
ATOM 886 O O . ASN B 1 41 ? 8.922 37.231 33.024 1.00 61.47 22 ASN B O 1
ATOM 891 N N . GLY B 1 42 ? 8.812 38.191 35.067 1.00 59.40 23 GLY B N 1
ATOM 892 C CA . GLY B 1 42 ? 10.254 38.262 35.241 1.00 57.71 23 GLY B CA 1
ATOM 893 C C . GLY B 1 42 ? 10.893 36.912 35.508 1.00 52.70 23 GLY B C 1
ATOM 894 O O . GLY B 1 42 ? 12.100 36.764 35.321 1.00 62.83 23 GLY B O 1
ATOM 895 N N . SER B 1 43 ? 10.092 35.927 35.926 1.00 38.37 24 SER B N 1
ATOM 896 C CA . SER B 1 43 ? 10.632 34.677 36.449 1.00 35.85 24 SER B CA 1
ATOM 897 C C . SER B 1 43 ? 10.982 33.694 35.349 1.00 25.31 24 SER B C 1
ATOM 898 O O . SER B 1 43 ? 12.144 33.331 35.208 1.00 24.09 24 SER B O 1
ATOM 900 N N . PHE B 1 44 ? 9.979 33.287 34.570 1.00 22.23 25 PHE B N 1
ATOM 901 C CA . PHE B 1 44 ? 10.151 32.235 33.575 1.00 14.00 25 PHE B CA 1
ATOM 902 C C . PHE B 1 44 ? 9.473 32.555 32.254 1.00 17.55 25 PHE B C 1
ATOM 903 O O . PHE B 1 44 ? 8.656 33.485 32.157 1.00 17.24 25 PHE B O 1
ATOM 911 N N . GLN B 1 45 ? 9.833 31.747 31.274 1.00 12.67 26 GLN B N 1
ATOM 912 C CA . GLN B 1 45 ? 9.352 31.871 29.892 1.00 16.51 26 GLN B CA 1
ATOM 913 C C . GLN B 1 45 ? 9.411 30.519 29.219 1.00 22.82 26 GLN B C 1
ATOM 914 O O . GLN B 1 45 ? 10.093 29.639 29.712 1.00 15.87 26 GLN B O 1
ATOM 920 N N . PRO B 1 46 ? 8.736 30.344 28.050 1.00 11.61 27 PRO B N 1
ATOM 921 C CA . PRO B 1 46 ? 8.922 29.177 27.251 1.00 15.62 27 PRO B CA 1
ATOM 922 C C . PRO B 1 46 ? 10.381 29.016 26.811 1.00 15.38 27 PRO B C 1
ATOM 923 O O . PRO B 1 46 ? 11.099 30.015 26.670 1.00 15.41 27 PRO B O 1
ATOM 927 N N . THR B 1 47 ? 10.778 27.783 26.572 1.00 15.95 28 THR B N 1
ATOM 928 C CA . THR B 1 47 ? 12.137 27.521 26.065 1.00 20.53 28 THR B CA 1
ATOM 929 C C . THR B 1 47 ? 12.251 28.176 24.689 1.00 21.48 28 THR B C 1
ATOM 930 O O . THR B 1 47 ? 11.261 28.439 24.016 1.00 18.19 28 THR B O 1
ATOM 934 N N . ASN B 1 48 ? 13.464 28.496 24.276 1.00 13.58 29 ASN B N 1
ATOM 935 C CA . ASN B 1 48 ? 13.623 29.016 22.904 1.00 15.74 29 ASN B CA 1
ATOM 936 C C . ASN B 1 48 ? 13.033 28.047 21.842 1.00 13.33 29 ASN B C 1
ATOM 937 O O . ASN B 1 48 ? 12.438 28.487 20.858 1.00 13.45 29 ASN B O 1
ATOM 942 N N . GLU B 1 49 ? 13.224 26.738 22.008 1.00 17.50 30 GLU B N 1
ATOM 943 C CA . GLU B 1 49 ? 12.643 25.754 21.049 1.00 15.06 30 GLU B CA 1
ATOM 944 C C . GLU B 1 49 ? 11.091 25.896 20.982 1.00 15.13 30 GLU B C 1
ATOM 945 O O . GLU B 1 49 ? 10.524 25.963 19.890 1.00 14.00 30 GLU B O 1
ATOM 951 N N . MET B 1 50 ? 10.422 26.045 22.120 1.00 15.86 31 MET B N 1
ATOM 952 C CA A MET B 1 50 ? 8.951 26.180 22.090 0.50 19.20 31 MET B CA 1
ATOM 953 C CA B MET B 1 50 ? 8.938 26.222 22.161 0.50 17.05 31 MET B CA 1
ATOM 954 C C . MET B 1 50 ? 8.537 27.508 21.444 1.00 15.98 31 MET B C 1
ATOM 955 O O . MET B 1 50 ? 7.634 27.540 20.649 1.00 15.42 31 MET B O 1
ATOM 964 N N . MET B 1 51 ? 9.267 28.587 21.726 1.00 13.39 32 MET B N 1
ATOM 965 C CA . MET B 1 51 ? 8.960 29.906 21.151 1.00 10.08 32 MET B CA 1
ATOM 966 C C . MET B 1 51 ? 9.095 29.821 19.651 1.00 11.66 32 MET B C 1
ATOM 967 O O . MET B 1 51 ? 8.255 30.328 18.921 1.00 14.95 32 MET B O 1
ATOM 972 N N . LEU B 1 52 ? 10.188 29.227 19.168 1.00 13.94 33 LEU B N 1
ATOM 973 C CA . LEU B 1 52 ? 10.409 29.188 17.714 1.00 13.86 33 LEU B CA 1
ATOM 974 C C . LEU B 1 52 ? 9.392 28.302 16.991 1.00 16.78 33 LEU B C 1
ATOM 975 O O . LEU B 1 52 ? 8.990 28.619 15.835 1.00 17.71 33 LEU B O 1
ATOM 980 N N . LYS B 1 53 ? 8.975 27.230 17.667 1.00 16.55 34 LYS B N 1
ATOM 981 C CA . LYS B 1 53 ? 7.906 26.309 17.146 1.00 20.65 34 LYS B CA 1
ATOM 982 C C . LYS B 1 53 ? 6.629 27.075 16.873 1.00 17.07 34 LYS B C 1
ATOM 983 O O . LYS B 1 53 ? 6.161 27.118 15.722 1.00 20.17 34 LYS B O 1
ATOM 989 N N . PHE B 1 54 ? 6.065 27.722 17.898 1.00 19.25 35 PHE B N 1
ATOM 990 C CA . PHE B 1 54 ? 4.891 28.574 17.707 1.00 18.67 35 PHE B CA 1
ATOM 991 C C . PHE B 1 54 ? 5.109 29.748 16.740 1.00 23.55 35 PHE B C 1
ATOM 992 O O . PHE B 1 54 ? 4.242 30.075 15.939 1.00 16.53 35 PHE B O 1
ATOM 1000 N N . TYR B 1 55 ? 6.272 30.396 16.794 1.00 17.66 36 TYR B N 1
ATOM 1001 C CA . TYR B 1 55 ? 6.505 31.551 15.918 1.00 20.89 36 TYR B CA 1
ATOM 1002 C C . TYR B 1 55 ? 6.297 31.158 14.471 1.00 14.78 36 TYR B C 1
ATOM 1003 O O . TYR B 1 55 ? 5.626 31.859 13.690 1.00 22.02 36 TYR B O 1
ATOM 1012 N N . SER B 1 56 ? 6.880 30.040 14.101 1.00 13.45 37 SER B N 1
ATOM 1013 C CA . SER B 1 56 ? 6.920 29.655 12.701 1.00 25.45 37 SER B CA 1
ATOM 1014 C C . SER B 1 56 ? 5.502 29.373 12.172 1.00 24.81 37 SER B C 1
ATOM 1015 O O . SER B 1 56 ? 5.120 29.852 11.102 1.00 17.63 37 SER B O 1
ATOM 1018 N N . PHE B 1 57 ? 4.724 28.644 12.965 1.00 18.22 38 PHE B N 1
ATOM 1019 C CA . PHE B 1 57 ? 3.310 28.412 12.627 1.00 10.46 38 PHE B CA 1
ATOM 1020 C C . PHE B 1 57 ? 2.519 29.718 12.532 1.00 13.49 38 PHE B C 1
ATOM 1021 O O . PHE B 1 57 ? 1.740 29.898 11.620 1.00 21.56 38 PHE B O 1
ATOM 1029 N N . TYR B 1 58 ? 2.704 30.614 13.474 1.00 13.55 39 TYR B N 1
ATOM 1030 C CA . TYR B 1 58 ? 1.985 31.827 13.462 1.00 13.84 39 TYR B CA 1
ATOM 1031 C C . TYR B 1 58 ? 2.209 32.588 12.194 1.00 19.49 39 TYR B C 1
ATOM 1032 O O . TYR B 1 58 ? 1.238 33.061 11.565 1.00 19.30 39 TYR B O 1
ATOM 1041 N N . LYS B 1 59 ? 3.483 32.717 11.810 1.00 26.27 40 LYS B N 1
ATOM 1042 C CA . LYS B 1 59 ? 3.825 33.418 10.573 1.00 16.89 40 LYS B CA 1
ATOM 1043 C C . LYS B 1 59 ? 3.302 32.681 9.357 1.00 18.68 40 LYS B C 1
ATOM 1044 O O . LYS B 1 59 ? 2.718 33.299 8.456 1.00 21.42 40 LYS B O 1
ATOM 1050 N N . GLN B 1 60 ? 3.516 31.373 9.296 1.00 20.84 41 GLN B N 1
ATOM 1051 C CA . GLN B 1 60 ? 2.982 30.612 8.176 1.00 23.17 41 GLN B CA 1
ATOM 1052 C C . GLN B 1 60 ? 1.428 30.759 8.098 1.00 20.14 41 GLN B C 1
ATOM 1053 O O .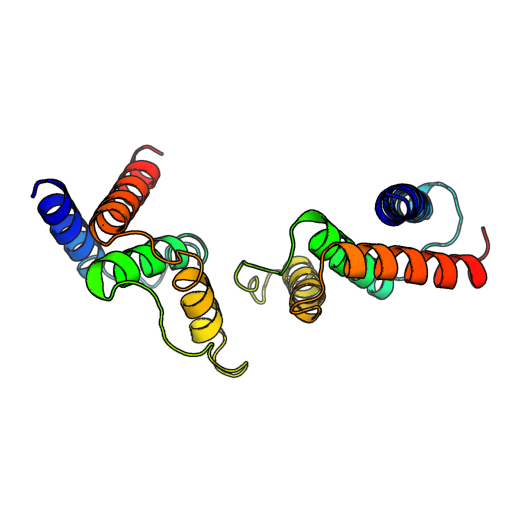 GLN B 1 60 ? 0.880 30.973 7.035 1.00 20.49 41 GLN B O 1
ATOM 1059 N N . ALA B 1 61 ? 0.739 30.658 9.230 1.00 25.79 42 ALA B N 1
ATOM 1060 C CA . ALA B 1 61 ? -0.729 30.794 9.268 1.00 21.37 42 ALA B CA 1
ATOM 1061 C C . ALA B 1 61 ? -1.223 32.179 8.805 1.00 29.98 42 ALA B C 1
ATOM 1062 O O . ALA B 1 61 ? -2.234 32.278 8.080 1.00 28.65 42 ALA B O 1
ATOM 1064 N N . THR B 1 62 ? -0.507 33.231 9.222 1.00 23.38 43 THR B N 1
ATOM 1065 C CA . THR B 1 62 ? -0.866 34.627 8.922 1.00 25.67 43 THR B CA 1
ATOM 1066 C C . THR B 1 62 ? -0.232 35.204 7.631 1.00 27.25 43 THR B C 1
ATOM 1067 O O . THR B 1 62 ? -0.921 35.832 6.831 1.00 32.61 43 THR B O 1
ATOM 1069 N N . GLU B 1 63 ? 1.075 35.007 7.443 1.00 25.97 44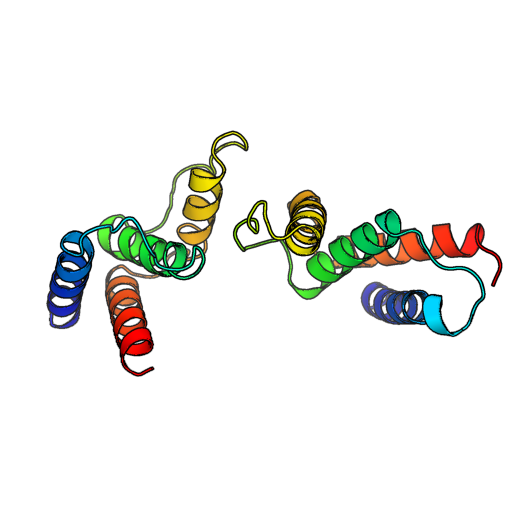 GLU B N 1
ATOM 1070 C CA . GLU B 1 63 ? 1.829 35.631 6.339 1.00 30.17 44 GLU B CA 1
ATOM 1071 C C . GLU B 1 63 ? 2.085 34.681 5.174 1.00 29.60 44 GLU B C 1
ATOM 1072 O O . GLU B 1 63 ? 2.458 35.113 4.081 1.00 29.72 44 GLU B O 1
ATOM 1074 N N . GLY B 1 64 ? 1.895 33.388 5.404 1.00 25.88 45 GLY B N 1
ATOM 1075 C CA . GLY B 1 64 ? 2.137 32.411 4.367 1.00 19.90 45 GLY B CA 1
ATOM 1076 C C . GLY B 1 64 ? 3.598 32.059 4.359 1.00 18.03 45 GLY B C 1
ATOM 1077 O O . GLY B 1 64 ? 4.329 32.393 5.302 1.00 22.12 45 GLY B O 1
ATOM 1078 N N . PRO B 1 65 ? 4.042 31.365 3.308 1.00 22.53 46 PRO B N 1
ATOM 1079 C CA . PRO B 1 65 ? 5.429 30.928 3.194 1.00 24.83 46 PRO B CA 1
ATOM 1080 C C . PRO B 1 65 ? 6.429 32.101 3.296 1.00 32.73 46 PRO B C 1
ATOM 1081 O O . PRO B 1 65 ? 6.130 33.237 2.877 1.00 30.94 46 PRO B O 1
ATOM 1085 N N . CYS B 1 66 ? 7.590 31.816 3.883 1.00 33.20 47 CYS B N 1
ATOM 1086 C CA . CYS B 1 66 ? 8.663 32.800 4.044 1.00 26.64 47 CYS B CA 1
ATOM 1087 C C . CYS B 1 66 ? 9.341 33.065 2.697 1.00 27.95 47 CYS B C 1
ATOM 1088 O O . CYS B 1 66 ? 9.924 32.155 2.109 1.00 25.44 47 CYS B O 1
ATOM 1091 N N . LYS B 1 67 ? 9.250 34.305 2.222 1.00 47.59 48 LYS B N 1
ATOM 1092 C CA . LYS B 1 67 ? 10.011 34.745 1.036 1.00 46.13 48 LYS B CA 1
ATOM 1093 C C . LYS B 1 67 ? 11.362 35.395 1.436 1.00 55.99 48 LYS B C 1
ATOM 1094 O O . LYS B 1 67 ? 12.406 35.108 0.828 1.00 61.14 48 LYS B O 1
ATOM 1096 N N . LEU B 1 68 ? 11.341 36.233 2.472 1.00 48.06 49 LEU B N 1
ATOM 1097 C CA . LEU B 1 68 ? 12.504 37.048 2.886 1.00 38.61 49 LEU B CA 1
ATOM 1098 C C . LEU B 1 68 ? 13.882 36.361 2.912 1.00 36.02 49 LEU B C 1
ATOM 1099 O O . LEU B 1 68 ? 14.019 35.138 2.965 1.00 31.25 49 LEU B O 1
ATOM 1101 N N . SER B 1 69 ? 14.919 37.187 2.867 1.00 42.46 50 SER B N 1
ATOM 1102 C CA . SER B 1 69 ? 16.298 36.714 2.927 1.00 34.82 50 SER B CA 1
ATOM 1103 C C . SER B 1 69 ? 16.721 36.484 4.390 1.00 24.13 50 SER B C 1
ATOM 1104 O O . SER B 1 69 ? 16.299 37.224 5.283 1.00 31.66 50 SER B O 1
ATOM 1107 N N . ARG B 1 70 ? 17.563 35.479 4.608 1.00 26.94 51 ARG B N 1
ATOM 1108 C CA . ARG B 1 70 ? 18.043 35.147 5.956 1.00 27.10 51 ARG B CA 1
ATOM 1109 C C . ARG B 1 70 ? 18.805 36.329 6.546 1.00 31.03 51 ARG B C 1
ATOM 1110 O O . ARG B 1 70 ? 19.730 36.841 5.888 1.00 26.64 51 ARG B O 1
ATOM 1118 N N . PRO B 1 71 ? 18.431 36.779 7.774 1.00 28.20 52 PRO B N 1
ATOM 1119 C CA . PRO B 1 71 ? 19.170 37.853 8.439 1.00 21.10 52 PRO B CA 1
ATOM 1120 C C . PRO B 1 71 ? 20.648 37.592 8.549 1.00 13.06 52 PRO B C 1
ATOM 1121 O O . PRO B 1 71 ? 21.108 36.460 8.491 1.00 17.70 52 PRO B O 1
ATOM 1125 N N . GLY B 1 72 ? 21.424 38.663 8.701 1.00 26.58 53 GLY B N 1
ATOM 1126 C CA . GLY B 1 72 ? 22.853 38.517 8.858 1.00 19.57 53 GLY B CA 1
ATOM 1127 C C . GLY B 1 72 ? 23.217 38.128 10.284 1.00 19.44 53 GLY B C 1
ATOM 1128 O O . GLY B 1 72 ? 22.378 38.192 11.181 1.00 19.78 53 GLY B O 1
ATOM 1129 N N . PHE B 1 73 ? 24.483 37.783 10.489 1.00 20.70 54 PHE B N 1
ATOM 1130 C CA . PHE B 1 73 ? 24.965 37.200 11.765 1.00 21.51 54 PHE B CA 1
ATOM 1131 C C . PHE B 1 73 ? 24.807 38.115 12.980 1.00 20.14 54 PHE B C 1
ATOM 1132 O O . PHE B 1 73 ? 24.848 37.683 14.134 1.00 19.38 54 PHE B O 1
ATOM 1140 N N . TRP B 1 74 ? 24.661 39.408 12.713 1.00 18.89 55 TRP B N 1
ATOM 1141 C CA . TRP B 1 74 ? 24.492 40.419 13.722 1.00 14.30 55 TRP B CA 1
ATOM 1142 C C . TRP B 1 74 ? 23.093 40.421 14.355 1.00 17.65 55 TRP B C 1
ATOM 1143 O O . TRP B 1 74 ? 22.841 41.176 15.276 1.00 21.61 55 TRP B O 1
ATOM 1154 N N . ASP B 1 75 ? 22.195 39.637 13.759 1.00 15.44 56 ASP B N 1
ATOM 1155 C CA . ASP B 1 75 ? 20.790 39.443 14.213 1.00 13.72 56 ASP B CA 1
ATOM 1156 C C . ASP B 1 75 ? 20.517 37.945 14.434 1.00 16.92 56 ASP B C 1
ATOM 1157 O O . ASP B 1 75 ? 19.791 37.291 13.674 1.00 16.93 56 ASP B O 1
ATOM 1162 N N . PRO B 1 76 ? 21.098 37.401 15.480 1.00 16.78 57 PRO B N 1
ATOM 1163 C CA . PRO B 1 76 ? 20.972 35.970 15.709 1.00 15.17 57 PRO B CA 1
ATOM 1164 C C . PRO B 1 76 ? 19.514 35.558 15.944 1.00 11.02 57 PRO B C 1
ATOM 1165 O O . PRO B 1 76 ? 19.105 34.533 15.404 1.00 19.41 57 PRO B O 1
ATOM 1169 N N . ILE B 1 77 ? 18.757 36.384 16.634 1.00 16.25 58 ILE B N 1
ATOM 1170 C CA . ILE B 1 77 ? 17.358 36.043 16.900 1.00 20.80 58 ILE B CA 1
ATOM 1171 C C . ILE B 1 77 ? 16.566 36.051 15.583 1.00 23.86 58 ILE B C 1
ATOM 1172 O O . ILE B 1 77 ? 15.818 35.109 15.299 1.00 18.45 58 ILE B O 1
ATOM 1177 N N . GLY B 1 78 ? 16.814 37.051 14.742 1.00 17.92 59 GLY B N 1
ATOM 1178 C CA . GLY B 1 78 ? 16.311 37.064 13.371 1.00 14.76 59 GLY B CA 1
ATOM 1179 C C . GLY B 1 78 ? 16.665 35.814 12.605 1.00 19.67 59 GLY B C 1
ATOM 1180 O O . GLY B 1 78 ? 15.830 35.246 11.891 1.00 24.29 59 GLY B O 1
ATOM 1181 N N . ARG B 1 79 ? 17.904 35.359 12.732 1.00 17.23 60 ARG B N 1
ATOM 1182 C CA . ARG B 1 79 ? 18.307 34.134 12.093 1.00 14.07 60 ARG B CA 1
ATOM 1183 C C . ARG B 1 79 ? 17.558 32.934 12.592 1.00 23.42 60 ARG B C 1
ATOM 1184 O O . ARG B 1 79 ? 17.091 32.167 11.770 1.00 18.06 60 ARG B O 1
ATOM 1192 N N . TYR B 1 80 ? 17.443 32.768 13.917 1.00 17.09 61 TYR B N 1
ATOM 1193 C CA . TYR B 1 80 ? 16.779 31.594 14.466 1.00 18.49 61 TYR B CA 1
ATOM 1194 C C . TYR B 1 80 ? 15.341 31.533 13.993 1.00 13.97 61 TYR B C 1
ATOM 1195 O O . TYR B 1 80 ? 14.818 30.456 13.665 1.00 19.41 61 TYR B O 1
ATOM 1204 N N . LYS B 1 81 ? 14.705 32.683 13.970 1.00 13.13 62 LYS B N 1
ATOM 1205 C CA . LYS B 1 81 ? 13.328 32.749 13.555 1.00 23.07 62 LYS B CA 1
ATOM 1206 C C . LYS B 1 81 ? 13.164 32.470 12.082 1.00 36.38 62 LYS B C 1
ATOM 1207 O O . LYS B 1 81 ? 12.371 31.599 11.668 1.00 22.64 62 LYS B O 1
ATOM 1213 N N . TRP B 1 82 ? 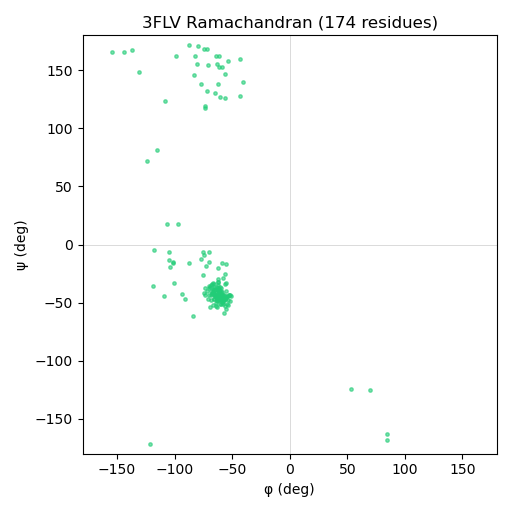13.913 33.236 11.278 1.00 24.49 63 TRP B N 1
ATOM 1214 C CA . TRP B 1 82 ? 13.809 33.137 9.834 1.00 22.27 63 TRP B CA 1
ATOM 1215 C C . TRP B 1 82 ? 13.965 31.692 9.464 1.00 22.05 63 TRP B C 1
ATOM 1216 O O . TRP B 1 82 ? 13.197 31.192 8.643 1.00 25.39 63 TRP B O 1
ATOM 1227 N N . ASP B 1 83 ? 14.924 31.016 10.090 1.00 18.53 64 ASP B N 1
ATOM 1228 C CA . ASP B 1 83 ? 15.175 29.649 9.845 1.00 19.22 64 ASP B CA 1
ATOM 1229 C C . ASP B 1 83 ? 13.989 28.758 10.188 1.00 35.53 64 ASP B C 1
ATOM 1230 O O . ASP B 1 83 ? 13.716 27.752 9.508 1.00 27.94 64 ASP B O 1
ATOM 1235 N N . ALA B 1 84 ? 13.347 29.062 11.307 1.00 27.38 65 ALA B N 1
ATOM 1236 C CA . ALA B 1 84 ? 12.196 28.255 11.717 1.00 23.49 65 ALA B CA 1
ATOM 1237 C C . ALA B 1 84 ? 11.035 28.481 10.752 1.00 12.05 65 ALA B C 1
ATOM 1238 O O . ALA B 1 84 ? 10.402 27.541 10.295 1.00 20.52 65 ALA B O 1
ATOM 1240 N N . TRP B 1 85 ? 10.715 29.722 10.424 1.00 16.77 66 TRP B N 1
ATOM 1241 C CA . TRP B 1 85 ? 9.618 30.001 9.510 1.00 15.17 66 TRP B CA 1
ATOM 1242 C C . TRP B 1 85 ? 9.868 29.394 8.139 1.00 28.71 66 TRP B C 1
ATOM 1243 O O . TRP B 1 85 ? 8.967 28.724 7.570 1.00 18.39 66 TRP B O 1
ATOM 1254 N N . SER B 1 86 ? 11.098 29.592 7.642 1.00 24.67 67 SER B N 1
ATOM 1255 C CA A SER B 1 86 ? 11.560 29.080 6.338 0.50 23.18 67 SER B CA 1
ATOM 1256 C CA B SER B 1 86 ? 11.458 29.099 6.326 0.50 27.69 67 SER B CA 1
ATOM 1257 C C . SER B 1 86 ? 11.521 27.570 6.310 1.00 23.63 67 SER B C 1
ATOM 1258 O O . SER B 1 86 ? 11.277 26.958 5.266 1.00 26.54 67 SER B O 1
ATOM 1263 N N . SER B 1 87 ? 11.767 26.946 7.462 1.00 22.05 68 SER B N 1
ATOM 1264 C CA . SER B 1 87 ? 11.785 25.485 7.518 1.00 30.25 68 SER B CA 1
ATOM 1265 C C . SER B 1 87 ? 10.400 24.835 7.352 1.00 25.66 68 SER B C 1
ATOM 1266 O O . SER B 1 87 ? 10.302 23.619 7.284 1.00 24.35 68 SER B O 1
ATOM 1269 N N . LEU B 1 88 ? 9.340 25.639 7.313 1.00 21.18 69 LEU B N 1
ATOM 1270 C CA . LEU B 1 88 ? 7.979 25.100 7.064 1.00 19.38 69 LEU B CA 1
ATOM 1271 C C . LEU B 1 88 ? 7.661 25.018 5.560 1.00 20.81 69 LEU B C 1
ATOM 1272 O O . LEU B 1 88 ? 6.701 24.360 5.167 1.00 35.14 69 LEU B O 1
ATOM 1277 N N . GLY B 1 89 ? 8.437 25.708 4.730 1.00 21.20 70 GLY B N 1
ATOM 1278 C CA . GLY B 1 89 ? 8.288 25.587 3.277 1.00 23.41 70 GLY B CA 1
ATOM 1279 C C . GLY B 1 89 ? 6.986 26.209 2.793 1.00 26.79 70 GLY B C 1
ATOM 1280 O O . GLY B 1 89 ? 6.714 27.386 3.056 1.00 27.28 70 GLY B O 1
ATOM 1281 N N . ASP B 1 90 ? 6.198 25.397 2.082 1.00 32.88 71 ASP B N 1
ATOM 1282 C CA . ASP B 1 90 ? 4.914 25.813 1.510 1.00 35.42 71 ASP B CA 1
ATOM 1283 C C . ASP B 1 90 ? 3.697 25.232 2.260 1.00 28.98 71 ASP B C 1
ATOM 1284 O O . ASP B 1 90 ? 2.582 25.213 1.702 1.00 23.55 71 ASP B O 1
ATOM 1289 N N . MET B 1 91 ? 3.911 24.752 3.502 1.00 19.60 72 MET B N 1
ATOM 1290 C CA . MET B 1 91 ? 2.832 24.346 4.393 1.00 18.42 72 MET B CA 1
ATOM 1291 C C . MET B 1 91 ? 1.709 25.369 4.251 1.00 28.52 72 MET B C 1
ATOM 1292 O O . MET B 1 91 ? 1.980 26.563 4.129 1.00 17.92 72 MET B O 1
ATOM 1297 N N . THR B 1 92 ? 0.460 24.899 4.249 1.00 17.21 73 THR B N 1
ATOM 1298 C CA . THR B 1 92 ? -0.704 25.769 4.025 1.00 23.82 73 THR B CA 1
ATOM 1299 C C . THR B 1 92 ? -1.102 26.519 5.288 1.00 27.99 73 THR B C 1
ATOM 1300 O O . THR B 1 92 ? -0.816 26.035 6.384 1.00 27.13 73 THR B O 1
ATOM 1304 N N . LYS B 1 93 ? -1.765 27.680 5.130 1.00 23.89 74 LYS B N 1
ATOM 1305 C CA . LYS B 1 93 ? -2.248 28.491 6.278 1.00 25.26 74 LYS B CA 1
ATOM 1306 C C . LYS B 1 93 ? -3.106 27.693 7.279 1.00 25.66 74 LYS B C 1
ATOM 1307 O O . LYS B 1 93 ? -2.918 27.813 8.487 1.00 23.15 74 LYS B O 1
ATOM 1309 N N . GLU B 1 94 ? -4.032 26.863 6.795 1.00 29.31 75 GLU B N 1
ATOM 1310 C CA . GLU B 1 94 ? -4.841 26.029 7.710 1.00 22.26 75 GLU B CA 1
ATOM 1311 C C . GLU B 1 94 ? -4.041 24.899 8.400 1.00 18.39 75 GLU B C 1
ATOM 1312 O O . GLU B 1 94 ? -4.220 24.685 9.602 1.00 27.41 75 GLU B O 1
ATOM 1318 N N . GLU B 1 95 ? -3.178 24.181 7.668 1.00 25.55 76 GLU B N 1
ATOM 1319 C CA . GLU B 1 95 ? -2.226 23.256 8.319 1.00 24.31 76 GLU B CA 1
ATOM 1320 C C . GLU B 1 95 ? -1.438 23.986 9.463 1.00 16.70 76 GLU B C 1
ATOM 1321 O O . GLU B 1 95 ? -1.252 23.445 10.560 1.00 15.53 76 GLU B O 1
ATOM 1327 N N . ALA B 1 96 ? -0.971 25.197 9.188 1.00 22.09 77 ALA B N 1
ATOM 1328 C CA . ALA B 1 96 ? -0.243 25.967 10.212 1.00 19.92 77 ALA B CA 1
ATOM 1329 C C . ALA B 1 96 ? -1.161 26.358 11.390 1.00 28.41 77 ALA B C 1
ATOM 1330 O O . ALA B 1 96 ? -0.773 26.252 12.560 1.00 20.59 77 ALA B O 1
ATOM 1332 N N . MET B 1 97 ? -2.388 26.785 11.111 1.00 28.48 78 MET B N 1
ATOM 1333 C CA . MET B 1 97 ? -3.313 27.097 12.219 1.00 24.85 78 MET B CA 1
ATOM 1334 C C . MET B 1 97 ? -3.587 25.847 13.044 1.00 23.96 78 MET B C 1
ATOM 1335 O O . MET B 1 97 ? -3.768 25.905 14.274 1.00 21.69 78 MET B O 1
ATOM 1340 N N . ILE B 1 98 ? -3.574 24.713 12.363 1.00 25.65 79 ILE B N 1
ATOM 1341 C CA . ILE B 1 98 ? -3.778 23.443 13.004 1.00 25.57 79 ILE B CA 1
ATOM 1342 C C . ILE B 1 98 ? -2.591 23.042 13.872 1.00 30.30 79 ILE B C 1
ATOM 1343 O O . ILE B 1 98 ? -2.773 22.603 15.015 1.00 24.33 79 ILE B O 1
ATOM 1347 N N . ALA B 1 99 ? -1.386 23.174 13.328 1.00 32.54 80 ALA B N 1
ATOM 1348 C CA . ALA B 1 99 ? -0.178 22.769 14.046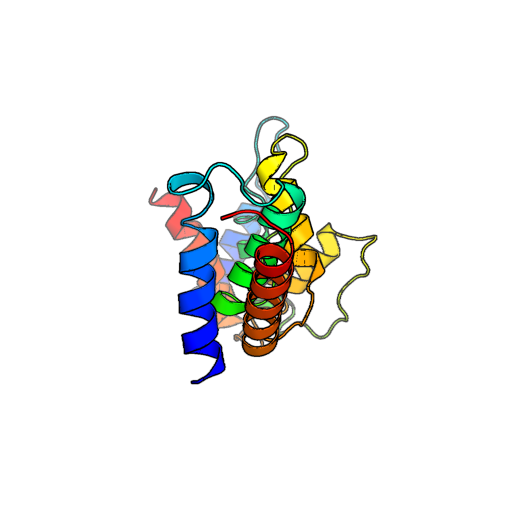 1.00 26.31 80 ALA B CA 1
ATOM 1349 C C . ALA B 1 99 ? 0.034 23.634 15.266 1.00 13.03 80 ALA B C 1
ATOM 1350 O O . ALA B 1 99 ? 0.499 23.155 16.313 1.00 17.33 80 ALA B O 1
ATOM 1352 N N . TYR B 1 100 ? -0.300 24.910 15.130 1.00 15.61 81 TYR B N 1
ATOM 1353 C CA . TYR B 1 100 ? -0.223 25.835 16.202 1.00 16.03 81 TYR B CA 1
ATOM 1354 C C . TYR B 1 100 ? -1.077 25.356 17.361 1.00 19.73 81 TYR B C 1
ATOM 1355 O O . TYR B 1 100 ? -0.613 25.289 18.489 1.00 17.05 81 TYR B O 1
ATOM 1364 N N . VAL B 1 101 ? -2.319 24.973 17.077 1.00 24.39 82 VAL B N 1
ATOM 1365 C CA . VAL B 1 101 ? -3.238 24.609 18.144 1.00 16.35 82 VAL B CA 1
ATOM 1366 C C . VAL B 1 101 ? -2.863 23.270 18.767 1.00 16.23 82 VAL B C 1
ATOM 1367 O O . VAL B 1 101 ? -2.908 23.113 19.993 1.00 16.60 82 VAL B O 1
ATOM 1371 N N . GLU B 1 102 ? -2.464 22.315 17.939 1.00 19.46 83 GLU B N 1
ATOM 1372 C CA . GLU B 1 102 ? -2.020 21.020 18.456 1.00 18.54 83 GLU B CA 1
ATOM 1373 C C . GLU B 1 102 ? -0.779 21.132 19.339 1.00 22.14 83 GLU B C 1
ATOM 1374 O O . GLU B 1 102 ? -0.633 20.370 20.298 1.00 27.07 83 GLU B O 1
ATOM 1377 N N . GLU B 1 103 ? 0.090 22.090 19.044 1.00 23.72 84 GLU B N 1
ATOM 1378 C CA . GLU B 1 103 ? 1.269 22.335 19.896 1.00 22.89 84 GLU B CA 1
ATOM 1379 C C . GLU B 1 103 ? 0.834 22.780 21.307 1.00 19.09 84 GLU B C 1
ATOM 1380 O O . GLU B 1 103 ? 1.344 22.275 22.307 1.00 17.54 84 GLU B O 1
ATOM 1386 N N . MET B 1 104 ? -0.126 23.704 21.371 1.00 19.32 85 MET B N 1
ATOM 1387 C CA . MET B 1 104 ? -0.692 24.155 22.650 1.00 17.08 85 MET B CA 1
ATOM 1388 C C . MET B 1 104 ? -1.389 23.012 23.382 1.00 14.42 85 MET B C 1
ATOM 1389 O O . MET B 1 104 ? -1.204 22.825 24.599 1.00 15.84 85 MET B O 1
ATOM 1394 N N . LYS B 1 105 ? -2.159 22.229 22.638 1.00 17.76 86 LYS B N 1
ATOM 1395 C CA . LYS B 1 105 ? -2.851 21.088 23.258 1.00 22.97 86 LYS B CA 1
ATOM 1396 C C . LYS B 1 105 ? -1.835 20.133 23.886 1.00 26.51 86 LYS B C 1
ATOM 1397 O O . LYS B 1 105 ? -2.052 19.688 25.006 1.00 26.34 86 LYS B O 1
ATOM 1399 N N . LYS B 1 106 ? -0.709 19.893 23.197 1.00 21.12 87 LYS B N 1
ATOM 1400 C CA . LYS B 1 106 ? 0.344 18.978 23.664 1.00 25.83 87 LYS B CA 1
ATOM 1401 C C . LYS B 1 106 ? 1.003 19.410 24.970 1.00 29.72 87 LYS B C 1
ATOM 1402 O O . LYS B 1 106 ? 1.241 18.583 25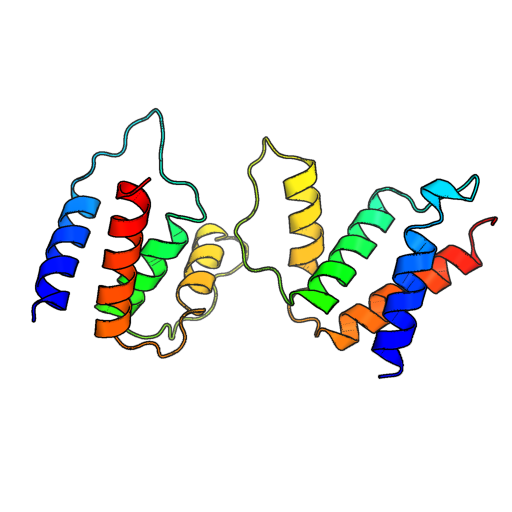.864 1.00 26.33 87 LYS B O 1
ATOM 1404 N N . ILE B 1 107 ? 1.317 20.699 25.059 1.00 31.17 88 ILE B N 1
ATOM 1405 C CA . ILE B 1 107 ? 1.944 21.265 26.249 1.00 35.58 88 ILE B CA 1
ATOM 1406 C C . ILE B 1 107 ? 1.043 21.142 27.467 1.00 41.10 88 ILE B C 1
ATOM 1407 O O . ILE B 1 107 ? 1.530 20.858 28.564 1.00 39.73 88 ILE B O 1
ATOM 1412 N N . ILE B 1 108 ? -0.259 21.339 27.265 1.00 39.79 89 ILE B N 1
ATOM 1413 C CA . ILE B 1 108 ? -1.248 21.240 28.346 1.00 45.02 89 ILE B CA 1
ATOM 1414 C C . ILE B 1 108 ? -1.379 19.810 28.882 1.00 53.63 89 ILE B C 1
ATOM 1415 O O . ILE B 1 108 ? -1.271 19.574 30.090 1.00 56.75 89 ILE B O 1
ATOM 1420 N N . GLU B 1 109 ? -1.595 18.863 27.971 1.00 55.31 90 GLU B N 1
ATOM 1421 C CA . GLU B 1 109 ? -1.770 17.449 28.327 1.00 55.40 90 GLU B CA 1
ATOM 1422 C C . GLU B 1 109 ? -0.618 16.860 29.159 1.00 56.75 90 GLU B C 1
ATOM 1423 O O . GLU B 1 109 ? -0.767 15.815 29.786 1.00 58.35 90 GLU B O 1
ATOM 1429 N N . THR B 1 110 ? 0.520 17.541 29.176 1.00 65.92 91 THR B N 1
ATOM 1430 C CA . THR B 1 110 ? 1.597 17.235 30.120 1.00 74.08 91 THR B CA 1
ATOM 1431 C C . THR B 1 110 ? 1.224 17.651 31.547 1.00 77.47 91 THR B C 1
ATOM 1432 O O . THR B 1 110 ? 1.058 18.839 31.851 1.00 68.32 91 THR B O 1
#

Secondary structure (DSSP, 8-state):
-HHHHHHHHHHHHHHHHHHHSS----HHHHHHHHHHHHHHHT-S--SPPPPTT-HHHHHHHHHHHHTTT--HHHHHHHHHHHHHHHHHHS--/-HHHHHHHHHHHHHHHSPPPSS----HHHHHHHHHHHHHHHH-S--SPPPPTT-HHHHHHHHHHHTTTT--HHHHHHHHHHHHHHHHH-

Sequence (181 aa):
SMHETRFEAAVKVIQSSLPKNGSFQPTNEMMLKFYSFYKQATEGPCKLSRPGFWDPIGRYKWDAWSSLGDMTKEEAMIAYVEEMKKIIETMPMMSMHETRFEAAVKVIQSLPKNGSFQPTNEMMMLKFYSFYKQATEGPCKLSRPGFWDPIGRYKWDAWSSSLGDMTKEEAMIAYVEEMKKIIET